Protein AF-A0A7S4JMX5-F1 (afdb_monomer_lite)

Foldseek 3Di:
DDDFWWWFFDPPPDDPDDDDDDDPPPPPVVVVVPPDDPDDDPPDPPPPPPPPPDPPRPIDTDDVPDCDVVTHTHGDDPVPDDLVNLCVVPPVSSLVVVLVVLVVVLVVVLVVLCPVQLVVQLVQDDDDDDDPVCRSPVDHPAKDWDQAPPCPDPVCVVVDDPVQDDPRTGIDGPPDCVVVVVNVVSVVVSVVSVVVSVVVSVVVSVVSVVVSVVVDDDVVVVDDDDDDDDPPPPDVVVVVVVVVVVDPDPPPPPD

pLDDT: mean 78.29, std 18.93, range [31.0, 98.0]

Secondary structure (DSSP, 8-state):
------EE----------PPPPSSSSSHHHHGGGS---S--------------S-----EEPPTT---TTS--BPPPTTT--TTGGGGG-HHHHHHHHHHHHHHHHHHHHHHHHHHHHHHHHTTS-TTT--TTSTTSS----EEEEE-TTSSSTTTGGGS-GGGEETTEEEEE---GGGTHHHHHHHHHHHHHHHHHHHHHHHHHHHHHHHHHHH---GGGG-----S--TTTT-HHHHHHHHTTTS--------

Radius of gyration: 34.67 Å; chains: 1; bounding box: 76×54×96 Å

Sequence (255 aa):
EHYTLARYYTNNDDDDDRRPMGKEEEEEEEDERRRGRSSWSAKRPKKRAATHRGTTSMMIRAKRGENEPDRPTSLYPVWSTPIRELADFGVSVRMYFTTLLALSSFLFAAGILHLPLANYFRSYGTKDDIDNRIMGSAICDDTEWVKCENCNDDARADMYPAYRLDGRNARRNVCNFDDWLIPGLWGYASAILLLLSYVIFCLWQRRAEIEFDEDVQTSSDYSVKVTNPPRDATDPEEWRRFMHRFVPQAKGGQG

Organism: NCBI:txid265563

Structure (mmCIF, N/CA/C/O backbone):
data_AF-A0A7S4JMX5-F1
#
_entry.id   AF-A0A7S4JMX5-F1
#
loop_
_atom_site.group_PDB
_atom_site.id
_atom_site.type_symbol
_atom_site.label_atom_id
_atom_site.label_alt_id
_atom_site.label_comp_id
_atom_site.label_asym_id
_atom_site.label_entity_id
_atom_site.label_seq_id
_atom_site.pdbx_PDB_ins_code
_atom_site.Cartn_x
_atom_site.Cartn_y
_atom_site.Cartn_z
_atom_site.occupancy
_atom_site.B_iso_or_equiv
_atom_site.auth_seq_id
_atom_site.auth_comp_id
_atom_site.auth_asym_id
_atom_site.auth_atom_id
_atom_site.pdbx_PDB_model_num
ATOM 1 N N . GLU A 1 1 ? -16.434 -23.340 12.147 1.00 35.78 1 GLU A N 1
ATOM 2 C CA . GLU A 1 1 ? -17.571 -22.634 12.770 1.00 35.78 1 GLU A CA 1
ATOM 3 C C . GLU A 1 1 ? -17.954 -21.465 11.872 1.00 35.78 1 GLU A C 1
ATOM 5 O O . GLU A 1 1 ? -17.116 -20.609 11.622 1.00 35.78 1 GLU A O 1
ATOM 10 N N . HIS A 1 2 ? -19.157 -21.473 11.294 1.00 32.03 2 HIS A N 1
ATOM 11 C CA . HIS A 1 2 ? -19.654 -20.340 10.511 1.00 32.03 2 HIS A CA 1
ATOM 12 C C . HIS A 1 2 ? -20.298 -19.343 11.476 1.00 32.03 2 HIS A C 1
ATOM 14 O O . HIS A 1 2 ? -21.348 -19.626 12.047 1.00 32.03 2 HIS A O 1
ATOM 20 N N . TYR A 1 3 ? -19.653 -18.198 11.693 1.00 36.28 3 TYR A N 1
ATOM 21 C CA . TYR A 1 3 ? -20.245 -17.100 12.450 1.00 36.28 3 TYR A CA 1
ATOM 22 C C . TYR A 1 3 ? -21.224 -16.343 11.546 1.00 36.28 3 TYR A C 1
ATOM 24 O O . TYR A 1 3 ? -20.820 -15.549 10.701 1.00 36.28 3 TYR A O 1
ATOM 32 N N . THR A 1 4 ? -22.518 -16.604 11.709 1.00 38.94 4 THR A N 1
ATOM 33 C CA . THR A 1 4 ? -23.609 -15.798 11.150 1.00 38.94 4 THR A CA 1
ATOM 34 C C . THR A 1 4 ? -23.887 -14.636 12.106 1.00 38.94 4 THR A C 1
ATOM 36 O O . THR A 1 4 ? -24.504 -14.811 13.154 1.00 38.94 4 THR A O 1
ATOM 39 N N . LEU A 1 5 ? -23.373 -13.449 11.774 1.00 45.31 5 LEU A N 1
ATOM 40 C CA . LEU A 1 5 ? -23.699 -12.190 12.451 1.00 45.31 5 LEU A CA 1
ATOM 41 C C . LEU A 1 5 ? -24.832 -11.518 11.689 1.00 45.31 5 LEU A C 1
ATOM 43 O O . LEU A 1 5 ? -24.696 -11.245 10.500 1.00 45.31 5 LEU A O 1
ATOM 47 N N . ALA A 1 6 ? -25.943 -11.286 12.369 1.00 46.78 6 ALA A N 1
ATOM 48 C CA . ALA A 1 6 ? -27.168 -10.839 11.742 1.00 46.78 6 ALA A CA 1
ATOM 49 C C . ALA A 1 6 ? -27.718 -9.610 12.509 1.00 46.78 6 ALA A C 1
ATOM 51 O O . ALA A 1 6 ? -27.444 -9.460 13.701 1.00 46.78 6 ALA A O 1
ATOM 52 N N . ARG A 1 7 ? -28.371 -8.662 11.817 1.00 57.44 7 ARG A N 1
ATOM 53 C CA . ARG A 1 7 ? -28.608 -7.290 12.322 1.00 57.44 7 ARG A CA 1
ATOM 54 C C . ARG A 1 7 ? -29.976 -6.715 11.939 1.00 57.44 7 ARG A C 1
ATOM 56 O O . ARG A 1 7 ? -30.480 -7.051 10.874 1.00 57.44 7 ARG A O 1
ATOM 63 N N . TYR A 1 8 ? -30.535 -5.832 12.766 1.00 48.16 8 TYR A N 1
ATOM 64 C CA . TYR A 1 8 ? -31.860 -5.225 12.567 1.00 48.16 8 TYR A CA 1
ATOM 65 C C . TYR A 1 8 ? -31.803 -3.844 11.888 1.00 48.16 8 TYR A C 1
ATOM 67 O O . TYR A 1 8 ? -30.839 -3.099 12.077 1.00 48.16 8 TYR A O 1
ATOM 75 N N . TYR A 1 9 ? -32.868 -3.480 11.165 1.00 44.88 9 TYR A N 1
ATOM 76 C CA . TYR A 1 9 ? -33.140 -2.110 10.710 1.00 44.88 9 TYR A CA 1
ATOM 77 C C . TYR A 1 9 ? -34.092 -1.426 11.698 1.00 44.88 9 TYR A C 1
ATOM 79 O O . TYR A 1 9 ? -35.158 -1.965 11.985 1.00 44.88 9 TYR A O 1
ATOM 87 N N . THR A 1 10 ? -33.737 -0.245 12.205 1.00 47.75 10 THR A N 1
ATOM 88 C CA . THR A 1 10 ? -34.669 0.605 12.959 1.00 47.75 10 THR A CA 1
ATOM 89 C C . THR A 1 10 ? -35.102 1.759 12.060 1.00 47.75 10 THR A C 1
ATOM 91 O O . THR A 1 10 ? -34.293 2.621 11.714 1.00 47.75 10 THR A O 1
ATOM 94 N N . ASN A 1 11 ? -36.372 1.771 11.654 1.00 44.53 11 ASN A N 1
ATOM 95 C CA . ASN A 1 11 ? -36.977 2.957 11.052 1.00 44.53 11 ASN A CA 1
ATOM 96 C C . ASN A 1 11 ? -37.234 3.958 12.187 1.00 44.53 11 ASN A C 1
ATOM 98 O O . ASN A 1 11 ? -38.061 3.704 13.056 1.00 44.53 11 ASN A O 1
ATOM 102 N N . ASN A 1 12 ? -36.474 5.052 12.218 1.00 46.75 12 ASN A N 1
ATOM 103 C CA . ASN A 1 12 ? -36.532 6.083 13.263 1.00 46.75 12 ASN A CA 1
ATOM 104 C C . ASN A 1 12 ? -37.707 7.064 13.068 1.00 46.75 12 ASN A C 1
ATOM 106 O O . ASN A 1 12 ? -37.491 8.275 13.098 1.00 46.75 12 ASN A O 1
ATOM 110 N N . ASP A 1 13 ? -38.926 6.572 12.848 1.00 51.56 13 ASP A N 1
ATOM 111 C CA . ASP A 1 13 ? -40.084 7.454 12.625 1.00 51.56 13 ASP A CA 1
ATOM 112 C C . ASP A 1 13 ? -40.902 7.769 13.901 1.00 51.56 13 ASP A C 1
ATOM 114 O O . ASP A 1 13 ? -41.761 8.642 13.839 1.00 51.56 13 ASP A O 1
ATOM 118 N N . ASP A 1 14 ? -40.594 7.184 15.071 1.00 53.88 14 ASP A N 1
ATOM 119 C CA . ASP A 1 14 ? -41.452 7.285 16.274 1.00 53.88 14 ASP A CA 1
ATOM 120 C C . ASP A 1 14 ? -40.720 7.685 17.583 1.00 53.88 14 ASP A C 1
ATOM 122 O O . ASP A 1 14 ? -40.752 6.941 18.557 1.00 53.88 14 ASP A O 1
ATOM 126 N N . ASP A 1 15 ? -40.083 8.861 17.665 1.00 47.50 15 ASP A N 1
ATOM 127 C CA . ASP A 1 15 ? -39.569 9.387 18.952 1.00 47.50 15 ASP A CA 1
ATOM 128 C C . ASP A 1 15 ? -39.803 10.909 19.098 1.00 47.50 15 ASP A C 1
ATOM 130 O O . ASP A 1 15 ? -38.906 11.724 18.861 1.00 47.50 15 ASP A O 1
ATOM 134 N N . ASP A 1 16 ? -41.013 11.295 19.524 1.00 49.53 16 ASP A N 1
ATOM 135 C CA . ASP A 1 16 ? -41.393 12.673 19.903 1.00 49.53 16 ASP A CA 1
ATOM 136 C C . ASP A 1 16 ? -41.869 12.767 21.370 1.00 49.53 16 ASP A C 1
ATOM 138 O O . ASP A 1 16 ? -42.836 13.452 21.687 1.00 49.53 16 ASP A O 1
ATOM 142 N N . ASP A 1 17 ? -41.192 12.070 22.293 1.00 50.75 17 ASP A N 1
ATOM 143 C CA . ASP A 1 17 ? -41.515 12.107 23.731 1.00 50.75 17 ASP A CA 1
ATOM 144 C C . ASP A 1 17 ? -40.267 12.367 24.604 1.00 50.75 17 ASP A C 1
ATOM 146 O O . ASP A 1 17 ? -39.783 11.531 25.370 1.00 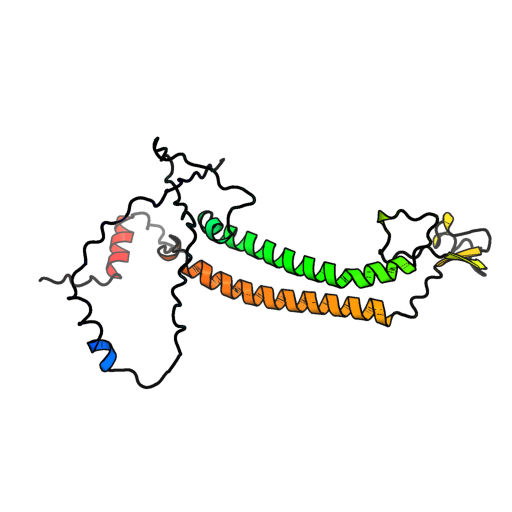50.75 17 ASP A O 1
ATOM 150 N N . ARG A 1 18 ? -39.707 13.583 24.512 1.00 51.28 18 ARG A N 1
ATOM 151 C CA . ARG A 1 18 ? -38.695 14.074 25.470 1.00 51.28 18 ARG A CA 1
ATOM 152 C C . ARG A 1 18 ? -39.355 14.788 26.649 1.00 51.28 18 ARG A C 1
ATOM 154 O O . ARG A 1 18 ? -39.726 15.955 26.547 1.00 51.28 18 ARG A O 1
ATOM 161 N N . ARG A 1 19 ? -39.386 14.133 27.816 1.00 47.16 19 ARG A N 1
ATOM 162 C CA . ARG A 1 19 ? -39.544 14.823 29.110 1.00 47.16 19 ARG A CA 1
ATOM 163 C C . ARG A 1 19 ? -38.257 15.581 29.475 1.00 47.16 19 ARG A C 1
ATOM 165 O O . ARG A 1 19 ? -37.172 15.016 29.330 1.00 47.16 19 ARG A O 1
ATOM 172 N N . PRO A 1 20 ? -38.344 16.822 29.983 1.00 50.69 20 PRO A N 1
ATOM 173 C CA . PRO A 1 20 ? -37.182 17.564 30.460 1.00 50.69 20 PRO A CA 1
ATOM 174 C C . PRO A 1 20 ? -36.683 16.994 31.798 1.00 50.69 20 PRO A C 1
ATOM 176 O O . PRO A 1 20 ? -37.446 16.894 32.758 1.00 50.69 20 PRO A O 1
ATOM 179 N N . MET A 1 21 ? -35.399 16.632 31.858 1.00 43.84 21 MET A N 1
ATOM 180 C CA . MET A 1 21 ? -34.687 16.349 33.109 1.00 43.84 21 MET A CA 1
ATOM 181 C C . MET A 1 21 ? -34.360 17.664 33.832 1.00 43.84 21 MET A C 1
ATOM 183 O O . MET A 1 21 ? -34.059 18.674 33.194 1.00 43.84 21 MET A O 1
ATOM 187 N N . GLY A 1 22 ? -34.494 17.641 35.160 1.00 44.50 22 GLY A N 1
ATOM 188 C CA . GLY A 1 22 ? -34.350 18.782 36.065 1.00 44.50 22 GLY A CA 1
ATOM 189 C C . GLY A 1 22 ? -32.946 19.396 36.088 1.00 44.50 22 GLY A C 1
ATOM 190 O O . GLY A 1 22 ? -31.954 18.739 35.799 1.00 44.50 22 GLY A O 1
ATOM 191 N N . LYS A 1 23 ? -32.905 20.687 36.429 1.00 49.88 23 LYS A N 1
ATOM 192 C CA . LYS A 1 23 ? -31.776 21.625 36.314 1.00 49.88 23 LYS A CA 1
ATOM 193 C C . LYS A 1 23 ? -30.819 21.677 37.521 1.00 49.88 23 LYS A C 1
ATOM 195 O O . LYS A 1 23 ? -30.043 22.617 37.612 1.00 49.88 23 LYS A O 1
ATOM 200 N N . GLU A 1 24 ? -30.871 20.739 38.461 1.00 53.53 24 GLU A N 1
ATOM 201 C CA . GLU A 1 24 ? -30.209 20.938 39.766 1.00 53.53 24 GLU A CA 1
ATOM 202 C C . GLU A 1 24 ? -28.776 20.386 39.879 1.00 53.53 24 GLU A C 1
ATOM 204 O O . GLU A 1 24 ? -28.071 20.766 40.804 1.00 53.53 24 GLU A O 1
ATOM 209 N N . GLU A 1 25 ? -28.281 19.587 38.928 1.00 52.47 25 GLU A N 1
ATOM 210 C CA . GLU A 1 25 ? -26.907 19.040 38.994 1.00 52.47 25 GLU A CA 1
ATOM 211 C C . GLU A 1 25 ? -25.855 19.859 38.211 1.00 52.47 25 GLU A C 1
ATOM 213 O O . GLU A 1 25 ? -24.667 19.548 38.262 1.00 52.47 25 GLU A O 1
ATOM 218 N N . GLU A 1 26 ? -26.245 20.932 37.510 1.00 52.00 26 GLU A N 1
ATOM 219 C CA . GLU A 1 26 ? -25.314 21.744 36.699 1.00 52.00 26 GLU A CA 1
ATOM 220 C C . GLU A 1 26 ? -24.572 22.842 37.494 1.00 52.00 26 GLU A C 1
ATOM 222 O O . GLU A 1 26 ? -23.571 23.365 37.005 1.00 52.00 26 GLU A O 1
ATOM 227 N N . GLU A 1 27 ? -24.999 23.182 38.718 1.00 53.09 27 GLU A N 1
ATOM 228 C CA . GLU A 1 27 ? -24.371 24.263 39.506 1.00 53.09 27 GLU A CA 1
ATOM 229 C C . GLU A 1 27 ? -23.204 23.806 40.403 1.00 53.09 27 GLU A C 1
ATOM 231 O O . GLU A 1 27 ? -22.365 24.632 40.767 1.00 53.09 27 GLU A O 1
ATOM 236 N N . GLU A 1 28 ? -23.063 22.512 40.710 1.00 51.66 28 GLU A N 1
ATOM 237 C CA . GLU A 1 28 ? -21.991 22.038 41.607 1.00 51.66 28 GLU A CA 1
ATOM 238 C C . GLU A 1 28 ? -20.660 21.761 40.873 1.00 51.66 28 GLU A C 1
ATOM 240 O O . GLU A 1 28 ? -19.584 21.875 41.461 1.00 51.66 28 GLU A O 1
ATOM 245 N N . GLU A 1 29 ? -20.684 21.512 39.556 1.00 51.50 29 GLU A N 1
ATOM 246 C CA . GLU A 1 29 ? -19.462 21.271 38.764 1.00 51.50 29 GLU A CA 1
ATOM 247 C C . GLU A 1 29 ? -18.757 22.573 38.305 1.00 51.50 29 GLU A C 1
ATOM 249 O O . GLU A 1 29 ? -17.610 22.548 37.838 1.00 51.50 29 GLU A O 1
ATOM 254 N N . GLU A 1 30 ? -19.409 23.738 38.430 1.00 54.47 30 GLU A N 1
ATOM 255 C CA . GLU A 1 30 ? -18.839 25.018 37.986 1.00 54.47 30 GLU A CA 1
ATOM 256 C C . GLU A 1 30 ? -17.977 25.711 39.064 1.00 54.47 30 GLU A C 1
ATOM 258 O O . GLU A 1 30 ? -17.038 26.442 38.720 1.00 54.47 30 GLU A O 1
ATOM 263 N N . ASP A 1 31 ? -18.195 25.426 40.355 1.00 50.50 31 ASP A N 1
ATOM 264 C CA . ASP A 1 31 ? -17.460 26.090 41.446 1.00 50.50 31 ASP A CA 1
ATOM 265 C C . ASP A 1 31 ? -16.082 25.449 41.737 1.00 50.50 31 ASP A C 1
ATOM 267 O O . ASP A 1 31 ? -15.128 26.147 42.102 1.00 50.50 31 ASP A O 1
ATOM 271 N N . GLU A 1 32 ? -15.883 24.159 41.427 1.00 55.25 32 GLU A N 1
ATOM 272 C CA . GLU A 1 32 ? -14.550 23.528 41.500 1.00 55.25 32 GLU A CA 1
ATOM 273 C C . GLU A 1 32 ? -13.588 24.012 40.398 1.00 55.25 32 GLU A C 1
ATOM 275 O O . GLU A 1 32 ? -12.367 24.041 40.594 1.00 55.25 32 GLU A O 1
ATOM 280 N N . ARG A 1 33 ? -14.094 24.497 39.252 1.00 53.72 33 ARG A N 1
ATOM 281 C CA . ARG A 1 33 ? -13.237 25.050 38.181 1.00 53.72 33 ARG A CA 1
ATOM 282 C C . ARG A 1 33 ? -12.613 26.400 38.526 1.00 53.72 33 ARG A C 1
ATOM 284 O O . ARG A 1 33 ? -11.631 26.782 37.885 1.00 53.72 33 ARG A O 1
ATOM 291 N N . ARG A 1 34 ? -13.129 27.128 39.521 1.00 54.41 34 ARG A N 1
ATOM 292 C CA . ARG A 1 34 ? -12.648 28.482 39.846 1.00 54.41 34 ARG A CA 1
ATOM 293 C C . ARG A 1 34 ? -11.429 28.524 40.766 1.00 54.41 34 ARG A C 1
ATOM 295 O O . ARG A 1 34 ? -10.756 29.553 40.796 1.00 54.41 34 ARG A O 1
ATOM 302 N N . ARG A 1 35 ? -11.093 27.448 41.489 1.00 51.47 35 ARG A N 1
ATOM 303 C CA . ARG A 1 35 ? -10.095 27.526 42.580 1.00 51.47 35 ARG A CA 1
ATOM 304 C C . ARG A 1 35 ? -8.687 27.014 42.286 1.00 51.47 35 ARG A C 1
ATOM 306 O O . ARG A 1 35 ? -7.826 27.136 43.151 1.00 51.47 35 ARG A O 1
ATOM 313 N N . GLY A 1 36 ? -8.370 26.549 41.079 1.00 53.22 36 GLY A N 1
ATOM 314 C CA . GLY A 1 36 ? -6.969 26.232 40.801 1.00 53.22 36 GLY A CA 1
ATOM 315 C C . GLY A 1 36 ? -6.668 25.752 39.397 1.00 53.22 36 GLY A C 1
ATOM 316 O O . GLY A 1 36 ? -6.747 24.559 39.127 1.00 53.22 36 GLY A O 1
ATOM 317 N N . ARG A 1 37 ? -6.221 26.663 38.525 1.00 44.88 37 ARG A N 1
ATOM 318 C CA . ARG A 1 37 ? -5.263 26.338 37.454 1.00 44.88 37 ARG A CA 1
ATOM 319 C C . ARG A 1 37 ? -4.686 27.603 36.835 1.00 44.88 37 ARG A C 1
ATOM 321 O O . ARG A 1 37 ? -5.270 28.227 35.952 1.00 44.88 37 ARG A O 1
ATOM 328 N N . SER A 1 38 ? -3.487 27.946 37.286 1.00 49.81 38 SER A N 1
ATOM 329 C CA . SER A 1 38 ? -2.575 28.79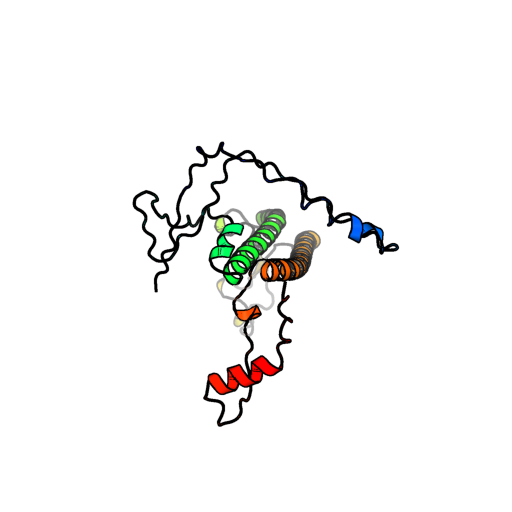5 36.540 1.00 49.81 38 SER A CA 1
ATOM 330 C C . SER A 1 38 ? -2.134 28.073 35.258 1.00 49.81 38 SER A C 1
ATOM 332 O O . SER A 1 38 ? -1.524 27.009 35.275 1.00 49.81 38 SER A O 1
ATOM 334 N N . SER A 1 39 ? -2.479 28.692 34.130 1.00 53.69 39 SER A N 1
ATOM 335 C CA . SER A 1 39 ? -1.644 28.824 32.932 1.00 53.69 39 SER A CA 1
ATOM 336 C C . SER A 1 39 ? -0.978 27.564 32.355 1.00 53.69 39 SER A C 1
ATOM 338 O O . SER A 1 39 ? 0.243 27.501 32.310 1.00 53.69 39 SER A O 1
ATOM 340 N N . TRP A 1 40 ? -1.752 26.653 31.757 1.00 42.00 40 TRP A N 1
ATOM 341 C CA . TRP A 1 40 ? -1.335 25.932 30.538 1.00 42.00 40 TRP A CA 1
ATOM 342 C C . TRP A 1 40 ? -2.534 25.873 29.581 1.00 42.00 40 TRP A C 1
ATOM 344 O O . TRP A 1 40 ? -3.423 25.032 29.698 1.00 42.00 40 TRP A O 1
ATOM 354 N N . SER A 1 41 ? -2.590 26.839 28.660 1.00 48.72 41 SER A N 1
ATOM 355 C CA . SER A 1 41 ? -3.650 26.979 27.657 1.00 48.72 41 SER A CA 1
ATOM 356 C C . SER A 1 41 ? -3.397 26.028 26.484 1.00 48.72 41 SER A C 1
ATOM 358 O O . SER A 1 41 ? -2.916 26.422 25.423 1.00 48.72 41 SER A O 1
ATOM 360 N N . ALA A 1 42 ? -3.709 24.746 26.679 1.00 47.00 42 ALA A N 1
ATOM 361 C CA . ALA A 1 42 ? -3.908 23.816 25.576 1.00 47.00 42 ALA A CA 1
ATOM 362 C C . ALA A 1 42 ? -5.343 24.002 25.062 1.00 47.00 42 ALA A C 1
ATOM 364 O O . ALA A 1 42 ? -6.310 23.586 25.704 1.00 47.00 42 ALA A O 1
ATOM 365 N N . LYS A 1 43 ? -5.489 24.677 23.915 1.00 48.56 43 LYS A N 1
ATOM 366 C CA . LYS A 1 43 ? -6.768 24.829 23.208 1.00 48.56 43 LYS A CA 1
ATOM 367 C C . LYS A 1 43 ? -7.352 23.442 22.921 1.00 48.56 43 LYS A C 1
ATOM 369 O O . LYS A 1 43 ? -6.930 22.777 21.979 1.00 48.56 43 LYS A O 1
ATOM 374 N N . ARG A 1 44 ? -8.338 23.014 23.715 1.00 44.78 44 ARG A N 1
ATOM 375 C CA . ARG A 1 44 ? -9.160 21.842 23.391 1.00 44.78 44 ARG A CA 1
ATOM 376 C C . ARG A 1 44 ? -9.886 22.114 22.065 1.00 44.78 44 ARG A C 1
ATOM 378 O O . ARG A 1 44 ? -10.485 23.186 21.927 1.00 44.78 44 ARG A O 1
ATOM 385 N N . PRO A 1 45 ? -9.852 21.197 21.085 1.00 42.09 45 PRO A N 1
ATOM 386 C CA . PRO A 1 45 ? -10.640 21.354 19.874 1.00 42.09 45 PRO A CA 1
ATOM 387 C C . PRO A 1 45 ? -12.125 21.373 20.252 1.00 42.09 45 PRO A C 1
ATOM 389 O O . PRO A 1 45 ? -12.635 20.454 20.893 1.00 42.09 45 PRO A O 1
ATOM 392 N N . LYS A 1 46 ? -12.819 22.454 19.876 1.00 42.06 46 LYS A N 1
ATOM 393 C CA . LYS A 1 46 ? -14.280 22.555 19.964 1.00 42.06 46 LYS A CA 1
ATOM 394 C C . LYS A 1 46 ? -14.876 21.366 19.212 1.00 42.06 46 LYS A C 1
ATOM 396 O O . LYS A 1 46 ? -14.734 21.296 17.990 1.00 42.06 46 LYS A O 1
ATOM 401 N N . LYS A 1 47 ? -15.544 20.459 19.932 1.00 36.25 47 LYS A N 1
ATOM 402 C CA . LYS A 1 47 ? -16.395 19.420 19.344 1.00 36.25 47 LYS A CA 1
ATOM 403 C C . LYS A 1 47 ? -17.464 20.132 18.513 1.00 36.25 47 LYS A C 1
ATOM 405 O O . LYS A 1 47 ? -18.404 20.708 19.051 1.00 36.25 47 LYS A O 1
ATOM 410 N N . ARG A 1 48 ? -17.267 20.179 17.195 1.00 31.91 48 ARG A N 1
ATOM 411 C CA . ARG A 1 48 ? -18.303 20.599 16.254 1.00 31.91 48 ARG A CA 1
ATOM 412 C C . ARG A 1 48 ? -19.324 19.470 16.222 1.00 31.91 48 ARG A C 1
ATOM 414 O O . ARG A 1 48 ? -19.011 18.384 15.745 1.00 31.91 48 ARG A O 1
ATOM 421 N N . ALA A 1 49 ? -20.509 19.730 16.763 1.00 33.19 49 ALA A N 1
ATOM 422 C CA . ALA A 1 49 ? -21.680 18.907 16.519 1.00 33.19 49 ALA A CA 1
ATOM 423 C C . ALA A 1 49 ? -21.925 18.885 15.003 1.00 33.19 49 ALA A C 1
ATOM 425 O O . ALA A 1 49 ? -22.292 19.898 14.408 1.00 33.19 49 ALA A O 1
ATOM 426 N N . ALA A 1 50 ? -21.622 17.755 14.370 1.00 31.62 50 ALA A N 1
ATOM 427 C CA . ALA A 1 50 ? -21.967 17.505 12.985 1.00 31.62 50 ALA A CA 1
ATOM 428 C C . ALA A 1 50 ? -23.421 17.026 12.954 1.00 31.62 50 ALA A C 1
ATOM 430 O O . ALA A 1 50 ? -23.719 15.882 13.283 1.00 31.62 50 ALA A O 1
ATOM 431 N N . THR A 1 51 ? -24.331 17.920 12.582 1.00 31.00 51 THR A N 1
ATOM 432 C CA . THR A 1 51 ? -25.714 17.595 12.228 1.00 31.00 51 THR A CA 1
ATOM 433 C C . THR A 1 51 ? -25.702 16.870 10.882 1.00 31.00 51 THR A C 1
ATOM 435 O O . THR A 1 51 ? -25.780 17.486 9.822 1.00 31.00 51 THR A O 1
ATOM 438 N N . HIS A 1 52 ? -25.551 15.546 10.912 1.00 35.16 52 HIS A N 1
ATOM 439 C CA . HIS A 1 52 ? -25.698 14.704 9.727 1.00 35.16 52 HIS A CA 1
ATOM 440 C C . HIS A 1 52 ? -27.196 14.450 9.502 1.00 35.16 52 HIS A C 1
ATOM 442 O O . HIS A 1 52 ? -27.799 13.576 10.118 1.00 35.16 52 HIS A O 1
ATOM 448 N N . ARG A 1 53 ? -27.825 15.276 8.659 1.00 38.34 53 ARG A N 1
ATOM 449 C CA . ARG A 1 53 ? -29.224 15.117 8.240 1.00 38.34 53 ARG A CA 1
ATOM 450 C C . ARG A 1 53 ? -29.268 14.202 7.018 1.00 38.34 53 ARG A C 1
ATOM 452 O O . ARG A 1 53 ? -29.261 14.641 5.876 1.00 38.34 53 ARG A O 1
ATOM 459 N N . GLY A 1 54 ? -29.238 12.916 7.311 1.00 44.72 54 GLY A N 1
ATOM 460 C CA . GLY A 1 54 ? -29.465 11.798 6.412 1.00 44.72 54 GLY A CA 1
ATOM 461 C C . GLY A 1 54 ? -29.455 10.588 7.323 1.00 44.72 54 GLY A C 1
ATOM 462 O O . GLY A 1 54 ? -28.460 10.388 8.012 1.00 44.72 54 GLY A O 1
ATOM 463 N N . THR A 1 55 ? -30.579 9.889 7.427 1.00 50.62 55 THR A N 1
ATOM 464 C CA . THR A 1 55 ? -30.824 8.746 8.312 1.00 50.62 55 THR A CA 1
ATOM 465 C C . THR A 1 55 ? -29.822 7.626 8.021 1.00 50.62 55 THR A C 1
ATOM 467 O O . THR A 1 55 ? -30.116 6.647 7.344 1.00 50.62 55 THR A O 1
ATOM 470 N N . THR A 1 56 ? -28.593 7.758 8.520 1.00 56.12 56 THR A N 1
ATOM 471 C CA . THR A 1 56 ? -27.685 6.632 8.694 1.00 56.12 56 THR A CA 1
ATOM 472 C C . THR A 1 56 ? -28.321 5.780 9.773 1.00 56.12 56 THR A C 1
ATOM 474 O O . THR A 1 56 ? -28.143 6.056 10.957 1.00 56.12 56 THR A O 1
ATOM 477 N N . SER A 1 57 ? -29.142 4.820 9.343 1.00 62.34 57 SER A N 1
ATOM 478 C CA . SER A 1 57 ? -29.677 3.752 10.179 1.00 62.34 57 SER A CA 1
ATOM 479 C C . SER A 1 57 ? -28.503 3.157 10.948 1.00 62.34 57 SER A C 1
ATOM 481 O O . SER A 1 57 ? -27.681 2.438 10.378 1.00 62.34 57 SER A O 1
ATOM 483 N N . MET A 1 58 ? -28.374 3.539 12.217 1.00 61.66 58 MET A N 1
ATOM 484 C CA . MET A 1 58 ? -27.314 3.068 13.093 1.00 61.66 58 MET A CA 1
ATOM 485 C C . MET A 1 58 ? -27.635 1.612 13.382 1.00 61.66 58 MET A C 1
ATOM 487 O O . MET A 1 58 ? -28.511 1.298 14.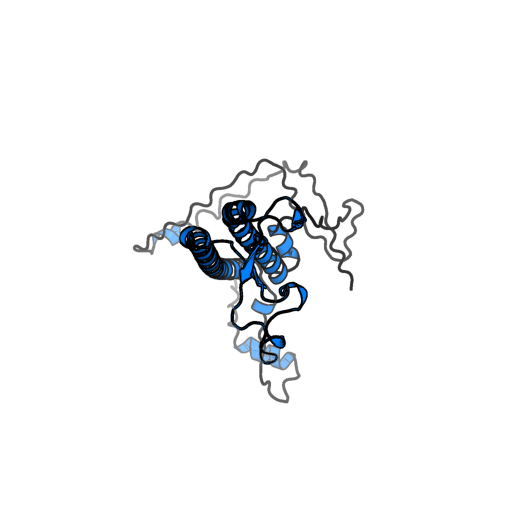180 1.00 61.66 58 MET A O 1
ATOM 491 N N . MET A 1 59 ? -27.004 0.713 12.638 1.00 63.62 59 MET A N 1
ATOM 492 C CA . MET A 1 59 ? -27.303 -0.698 12.771 1.00 63.62 59 MET A CA 1
ATOM 493 C C . MET A 1 59 ? -26.816 -1.183 14.150 1.00 63.62 59 MET A C 1
ATOM 495 O O . MET A 1 59 ? -25.687 -0.908 14.553 1.00 63.62 59 MET A O 1
ATOM 499 N N . ILE A 1 60 ? -27.651 -1.919 14.887 1.00 75.50 60 ILE A N 1
ATOM 500 C CA . ILE A 1 60 ? -27.329 -2.435 16.230 1.00 75.50 60 ILE A CA 1
ATOM 501 C C . ILE A 1 60 ? -27.060 -3.933 16.127 1.00 75.50 60 ILE A C 1
ATOM 503 O O . ILE A 1 60 ? -27.836 -4.664 15.518 1.00 75.50 60 ILE A O 1
ATOM 507 N N . ARG A 1 61 ? -25.942 -4.403 16.689 1.00 77.31 61 ARG A N 1
ATOM 508 C CA . ARG A 1 61 ? -25.576 -5.828 16.707 1.00 77.31 61 ARG A CA 1
ATOM 509 C C . ARG A 1 61 ? -26.635 -6.643 17.465 1.00 77.31 61 ARG A C 1
ATOM 511 O O . ARG A 1 61 ? -26.873 -6.363 18.636 1.00 77.31 61 ARG A O 1
ATOM 518 N N . ALA A 1 62 ? -27.211 -7.666 16.830 1.00 79.44 62 ALA A N 1
ATOM 519 C CA . ALA A 1 62 ? -28.113 -8.595 17.512 1.00 79.44 62 ALA A CA 1
ATOM 520 C C . ALA A 1 62 ? -27.330 -9.523 18.455 1.00 79.44 62 ALA A C 1
ATOM 522 O O . ALA A 1 62 ? -26.183 -9.905 18.170 1.00 79.44 62 ALA A O 1
ATOM 523 N N . LYS A 1 63 ? -27.936 -9.905 19.585 1.00 79.56 63 LYS A N 1
ATOM 524 C CA . LYS A 1 63 ? -27.353 -10.922 20.467 1.00 79.56 63 LYS A CA 1
ATOM 525 C C . LYS A 1 63 ? -27.479 -12.306 19.831 1.00 79.56 63 LYS A C 1
ATOM 527 O O . LYS A 1 63 ? -28.323 -12.575 18.980 1.00 79.56 63 LYS A O 1
ATOM 532 N N . ARG A 1 64 ? -26.611 -13.229 20.251 1.00 75.81 64 ARG A N 1
ATOM 533 C CA . ARG A 1 64 ? -26.623 -14.608 19.749 1.00 75.81 64 ARG A CA 1
ATOM 534 C C . ARG A 1 64 ? -27.953 -15.283 20.110 1.00 75.81 64 ARG A C 1
ATOM 536 O O . ARG A 1 64 ? -28.258 -15.414 21.289 1.00 75.81 64 ARG A O 1
ATOM 543 N N . GLY A 1 65 ? -28.688 -15.750 19.100 1.00 77.62 65 GLY A N 1
ATOM 544 C CA . GLY A 1 65 ? -29.982 -16.426 19.269 1.00 77.62 65 GLY A CA 1
ATOM 545 C C . GLY A 1 65 ? -31.193 -15.489 19.323 1.00 77.62 65 GLY A C 1
ATOM 546 O O . GLY A 1 65 ? -32.313 -15.966 19.475 1.00 77.62 65 GLY A O 1
ATOM 547 N N . GLU A 1 66 ? -30.981 -14.182 19.180 1.00 78.12 66 GLU A N 1
ATOM 548 C CA . GLU A 1 66 ? -32.048 -13.192 19.086 1.00 78.12 66 GLU A CA 1
ATOM 549 C C . GLU A 1 66 ? -32.579 -13.179 17.646 1.00 78.12 66 GLU A C 1
ATOM 551 O O . GLU A 1 66 ? -31.969 -12.609 16.747 1.00 78.12 66 GLU A O 1
ATOM 556 N N . ASN A 1 67 ? -33.685 -13.889 17.430 1.00 72.56 67 ASN A N 1
ATOM 557 C CA . ASN A 1 67 ? -34.453 -13.862 16.189 1.00 72.56 67 ASN A CA 1
ATOM 558 C C . ASN A 1 67 ? -35.841 -13.313 16.533 1.00 72.56 67 ASN A C 1
ATOM 560 O O . ASN A 1 67 ? -36.795 -14.081 16.668 1.00 72.56 67 ASN A O 1
ATOM 564 N N . GLU A 1 68 ? -35.947 -12.005 16.772 1.00 80.88 68 GLU A N 1
ATOM 565 C CA . GLU A 1 68 ? -37.263 -11.394 16.971 1.00 80.88 68 GLU A CA 1
ATOM 566 C C . GLU A 1 68 ? -38.041 -11.404 15.644 1.00 80.88 68 GLU A C 1
ATOM 568 O O . GLU A 1 68 ? -37.502 -10.978 14.622 1.00 80.88 68 GLU A O 1
ATOM 573 N N . PRO A 1 69 ? -39.304 -11.869 15.617 1.00 78.25 69 PRO A N 1
ATOM 574 C CA . PRO A 1 69 ? -40.099 -11.899 14.387 1.00 78.25 69 PRO A CA 1
ATOM 575 C C . PRO A 1 69 ? -40.314 -10.498 13.793 1.00 78.25 69 PRO A C 1
ATOM 577 O O . PRO A 1 69 ? -40.385 -10.359 12.574 1.00 78.25 69 PRO A O 1
ATOM 580 N N . ASP A 1 70 ? -40.337 -9.466 14.640 1.00 81.94 70 ASP A N 1
ATOM 581 C CA . ASP A 1 70 ? -40.558 -8.074 14.233 1.00 81.94 70 ASP A CA 1
ATOM 582 C C . ASP A 1 70 ? -39.289 -7.378 13.726 1.00 81.94 70 ASP A C 1
ATOM 584 O O . ASP A 1 70 ? -39.341 -6.244 13.246 1.00 81.94 70 ASP A O 1
ATOM 588 N N . ARG A 1 71 ? -38.130 -8.041 13.809 1.00 74.56 71 ARG A N 1
ATOM 589 C CA . ARG A 1 71 ? -36.869 -7.488 13.333 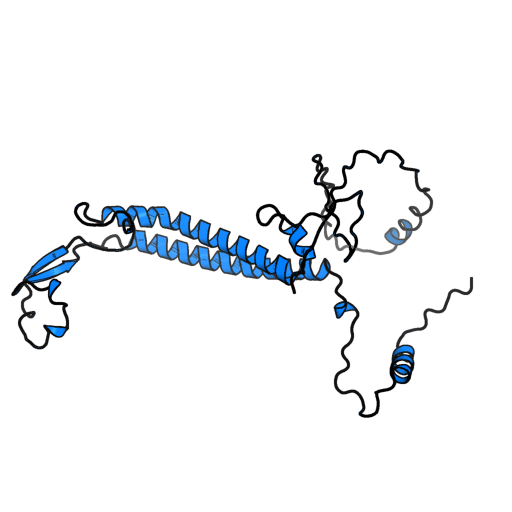1.00 74.56 71 ARG A CA 1
ATOM 590 C C . ARG A 1 71 ? -36.093 -8.581 12.592 1.00 74.56 71 ARG A C 1
ATOM 592 O O . ARG A 1 71 ? -35.484 -9.441 13.207 1.00 74.56 71 ARG A O 1
ATOM 599 N N . PRO A 1 72 ? -36.084 -8.614 11.254 1.00 77.44 72 PRO A N 1
ATOM 600 C CA . PRO A 1 72 ? -35.294 -9.601 10.534 1.00 77.44 72 PRO A CA 1
ATOM 601 C C . PRO A 1 72 ? -33.810 -9.265 10.663 1.00 77.44 72 PRO A C 1
ATOM 603 O O . PRO A 1 72 ? -33.388 -8.126 10.455 1.00 77.44 72 PRO A O 1
ATOM 606 N N . THR A 1 73 ? -33.005 -10.266 10.996 1.00 81.00 73 THR A N 1
ATOM 607 C CA . THR A 1 73 ? -31.563 -10.103 11.082 1.00 81.00 73 THR A CA 1
ATOM 608 C C . THR A 1 73 ? -30.910 -10.286 9.702 1.00 81.00 73 THR A C 1
ATOM 610 O O . THR A 1 73 ? -31.029 -11.361 9.115 1.00 81.00 73 THR A O 1
ATOM 613 N N . SER A 1 74 ? -30.185 -9.289 9.185 1.00 82.44 74 SER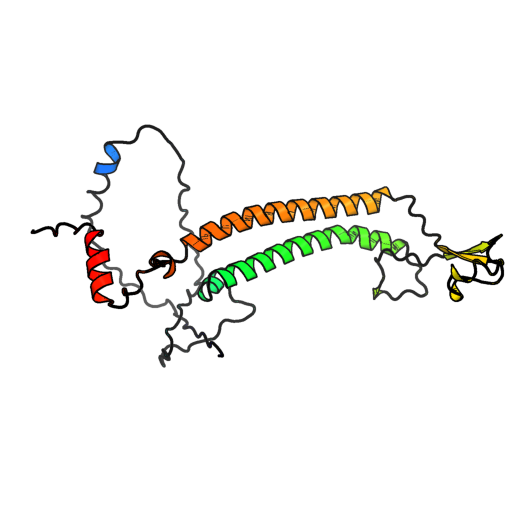 A N 1
ATOM 614 C CA . SER A 1 74 ? -29.440 -9.385 7.916 1.00 82.44 74 SER A CA 1
ATOM 615 C C . SER A 1 74 ? -27.932 -9.516 8.124 1.00 82.44 74 SER A C 1
ATOM 617 O O . SER A 1 74 ? -27.370 -8.926 9.046 1.00 82.44 74 SER A O 1
ATOM 619 N N . LEU A 1 75 ? -27.277 -10.256 7.227 1.00 85.44 75 LEU A N 1
ATOM 620 C CA . LEU A 1 75 ? -25.819 -10.301 7.102 1.00 85.44 75 LEU A CA 1
ATOM 621 C C . LEU A 1 75 ? -25.270 -8.949 6.627 1.00 85.44 75 LEU A C 1
ATOM 623 O O . LEU A 1 75 ? -25.940 -8.213 5.897 1.00 85.44 75 LEU A O 1
ATOM 627 N N . TYR A 1 76 ? -24.025 -8.658 7.002 1.00 82.69 76 TYR A N 1
ATOM 628 C CA . TYR A 1 76 ? -23.301 -7.488 6.512 1.00 82.69 76 TYR A CA 1
ATOM 629 C C . TYR A 1 76 ? -23.027 -7.609 5.001 1.00 82.69 76 TYR A C 1
ATOM 631 O O . TYR A 1 76 ? -22.496 -8.633 4.556 1.00 82.69 76 TYR A O 1
ATOM 639 N N . PRO A 1 77 ? -23.356 -6.587 4.194 1.00 89.75 77 PRO A N 1
ATOM 640 C CA . PRO A 1 77 ? -23.057 -6.596 2.768 1.00 89.75 77 PRO A CA 1
ATOM 641 C C . PRO A 1 77 ? -21.549 -6.437 2.528 1.00 89.75 77 PRO A C 1
ATOM 643 O O . PRO A 1 77 ? -20.974 -5.401 2.848 1.00 89.75 77 PRO A O 1
ATOM 646 N N . VAL A 1 78 ? -20.922 -7.425 1.879 1.00 88.00 78 VAL A N 1
ATOM 647 C CA . VAL A 1 78 ? -19.457 -7.503 1.670 1.00 88.00 78 VAL A CA 1
ATOM 648 C C . VAL A 1 78 ? -18.843 -6.213 1.106 1.00 88.00 78 VAL A C 1
ATOM 650 O O . VAL A 1 78 ? -17.751 -5.826 1.506 1.00 88.00 78 VAL A O 1
ATOM 653 N N . TRP A 1 79 ? -19.542 -5.534 0.195 1.00 89.56 79 TRP A N 1
ATOM 654 C CA . TRP A 1 79 ? -19.022 -4.361 -0.518 1.00 89.56 79 TRP A CA 1
ATOM 655 C C . TRP A 1 79 ? -19.469 -3.016 0.059 1.00 89.56 79 TRP A C 1
ATOM 657 O O . TRP A 1 79 ? -18.964 -1.978 -0.361 1.00 89.56 79 TRP A O 1
ATOM 667 N N . SER A 1 80 ? -20.432 -3.009 0.981 1.00 90.12 80 SER A N 1
ATOM 668 C CA . SER A 1 80 ? -21.091 -1.776 1.439 1.00 90.12 80 SER A CA 1
ATOM 669 C C . SER A 1 80 ? -20.961 -1.540 2.938 1.00 90.12 80 SER A C 1
ATOM 671 O O . SER A 1 80 ? -21.409 -0.506 3.425 1.00 90.12 80 SER A O 1
ATOM 673 N N . THR A 1 81 ? -20.345 -2.463 3.679 1.00 89.88 81 THR A N 1
ATOM 674 C CA . THR A 1 81 ? -20.065 -2.264 5.101 1.00 89.88 81 THR A CA 1
ATOM 675 C C . THR A 1 81 ? -18.996 -1.184 5.290 1.00 89.88 81 THR A C 1
ATOM 677 O O . THR A 1 81 ? -17.871 -1.340 4.807 1.00 89.88 81 THR A O 1
ATOM 680 N N . PRO A 1 82 ? -19.302 -0.085 5.999 1.00 91.44 82 PRO A N 1
ATOM 681 C CA . PRO A 1 82 ? -18.316 0.948 6.269 1.00 91.44 82 PRO A CA 1
ATOM 682 C C . PRO A 1 82 ? -17.251 0.438 7.248 1.00 91.44 82 PRO A C 1
ATOM 684 O O . PRO A 1 82 ? -17.531 -0.325 8.169 1.00 91.44 82 PRO A O 1
ATOM 687 N N . ILE A 1 83 ? -16.020 0.938 7.111 1.00 89.38 83 ILE A N 1
ATOM 688 C CA . ILE A 1 83 ? -14.867 0.526 7.939 1.00 89.38 83 ILE A CA 1
ATOM 689 C C . ILE A 1 83 ? -15.105 0.712 9.442 1.00 89.38 83 ILE A C 1
ATOM 691 O O . ILE A 1 83 ? -14.563 -0.028 10.257 1.00 89.38 83 ILE A O 1
ATOM 695 N N . ARG A 1 84 ? -15.949 1.673 9.827 1.00 87.00 84 ARG A N 1
ATOM 696 C CA . ARG A 1 84 ? -16.312 1.891 11.234 1.00 87.00 84 ARG A CA 1
ATOM 697 C C . ARG A 1 84 ? -17.090 0.717 11.825 1.00 87.00 84 ARG A C 1
ATOM 699 O O . ARG A 1 84 ? -16.879 0.386 12.980 1.00 87.00 84 ARG A O 1
ATOM 706 N N . GLU A 1 85 ? -17.933 0.064 11.031 1.00 89.12 85 GLU A N 1
ATOM 707 C CA . GLU A 1 85 ? -18.715 -1.095 11.473 1.00 89.12 85 GLU A CA 1
ATOM 708 C C . GLU A 1 85 ? -17.889 -2.384 11.510 1.00 89.12 85 GLU A C 1
ATOM 710 O O . GLU A 1 85 ? -18.230 -3.315 12.232 1.00 89.12 85 GLU A O 1
ATOM 715 N N . LEU A 1 86 ? -16.754 -2.431 10.804 1.00 89.62 86 LEU A N 1
ATOM 716 C CA . LEU A 1 86 ? -15.806 -3.544 10.919 1.00 89.62 86 LEU A CA 1
ATOM 717 C C . LEU A 1 86 ? -15.187 -3.650 12.326 1.00 89.62 86 LEU A C 1
ATOM 719 O O . LEU A 1 86 ? -14.671 -4.711 12.674 1.00 89.62 86 LEU A O 1
ATOM 723 N N . ALA A 1 87 ? -15.286 -2.598 13.149 1.00 86.44 87 ALA A N 1
ATOM 724 C CA . ALA A 1 87 ? -14.909 -2.634 14.562 1.00 86.44 87 ALA A CA 1
ATOM 725 C C . ALA A 1 87 ? -15.674 -3.714 15.351 1.00 86.44 87 ALA A C 1
ATOM 727 O O . ALA A 1 87 ? -15.109 -4.311 16.266 1.00 86.44 87 ALA A O 1
ATOM 728 N N . ASP A 1 88 ? -16.913 -4.033 14.953 1.00 87.12 88 ASP A N 1
ATOM 729 C CA . ASP A 1 88 ? -17.757 -5.032 15.627 1.00 87.12 88 ASP A CA 1
ATOM 730 C C . ASP A 1 88 ? -17.178 -6.458 15.555 1.00 87.12 88 ASP A C 1
ATOM 732 O O . ASP A 1 88 ? -17.501 -7.313 16.390 1.00 87.12 88 ASP A O 1
ATOM 736 N N . PHE A 1 89 ? -16.316 -6.718 14.565 1.00 88.38 89 PHE A N 1
ATOM 737 C CA . PHE A 1 89 ? -15.628 -7.995 14.355 1.00 88.38 89 PHE A CA 1
ATOM 738 C C . PHE A 1 89 ? -14.293 -8.092 15.107 1.00 88.38 89 PHE A C 1
ATOM 740 O O . PHE A 1 89 ? -13.659 -9.147 15.099 1.00 88.38 89 PHE A O 1
ATOM 747 N N . GLY A 1 90 ? -13.875 -7.013 15.770 1.00 89.00 90 GLY A N 1
ATOM 748 C CA . GLY A 1 90 ? -12.641 -6.929 16.539 1.00 89.00 90 GLY A CA 1
ATOM 749 C C . GLY A 1 90 ? -11.636 -5.936 15.958 1.00 89.00 90 GLY A C 1
ATOM 750 O O . GLY A 1 90 ? -11.598 -5.660 14.754 1.00 89.00 90 GLY A O 1
ATOM 751 N N . VAL A 1 91 ? -10.772 -5.430 16.840 1.00 88.88 91 VAL A N 1
ATOM 752 C CA . VAL A 1 91 ? -9.760 -4.407 16.527 1.00 88.88 91 VAL A CA 1
ATOM 753 C C . VAL A 1 91 ? -8.839 -4.850 15.391 1.00 88.88 91 VAL A C 1
ATOM 755 O O . VAL A 1 91 ? -8.603 -4.092 14.451 1.00 88.88 91 VAL A O 1
ATOM 758 N N . SER A 1 92 ? -8.377 -6.104 15.415 1.00 90.31 92 SER A N 1
ATOM 759 C CA . SER A 1 92 ? -7.471 -6.640 14.393 1.00 90.31 92 SER A CA 1
ATOM 760 C C . SER A 1 92 ? -8.088 -6.634 12.991 1.00 90.31 92 SER A C 1
ATOM 762 O O . SER A 1 92 ? -7.391 -6.348 12.020 1.00 90.31 92 SER A O 1
ATOM 764 N N . VAL A 1 93 ? -9.396 -6.899 12.876 1.00 92.38 93 VAL A N 1
ATOM 765 C CA . VAL A 1 93 ? -10.111 -6.906 11.589 1.00 92.38 93 VAL A CA 1
ATOM 766 C C . VAL A 1 93 ? -10.223 -5.484 11.036 1.00 92.38 93 VAL A C 1
ATOM 768 O O . VAL A 1 93 ? -9.864 -5.245 9.881 1.00 92.38 93 VAL A O 1
ATOM 771 N N . ARG A 1 94 ? -10.642 -4.518 11.868 1.00 91.44 94 ARG A N 1
ATOM 772 C CA . ARG A 1 94 ? -10.680 -3.088 11.503 1.00 91.44 94 ARG A CA 1
ATOM 773 C C . ARG A 1 94 ? -9.303 -2.605 11.047 1.00 91.44 94 ARG A C 1
ATOM 775 O O . ARG A 1 94 ? -9.187 -1.970 9.997 1.00 91.44 94 ARG A O 1
ATOM 782 N N . MET A 1 95 ? -8.260 -2.934 11.805 1.00 91.88 95 MET A N 1
ATOM 783 C CA . MET A 1 95 ? -6.891 -2.538 11.492 1.00 91.88 95 MET A CA 1
ATOM 784 C C . MET A 1 95 ? -6.431 -3.126 10.152 1.00 91.88 95 MET A C 1
ATOM 786 O O . MET A 1 95 ? -5.934 -2.380 9.313 1.00 91.88 95 MET A O 1
ATOM 790 N N . TYR A 1 96 ? -6.680 -4.416 9.908 1.00 94.31 96 TYR A N 1
ATOM 791 C CA . TYR A 1 96 ? -6.336 -5.099 8.656 1.00 94.31 96 TYR A CA 1
ATOM 792 C C . TYR A 1 96 ? -6.974 -4.456 7.416 1.00 94.31 96 TYR A C 1
ATOM 794 O O . TYR A 1 96 ? -6.288 -4.158 6.441 1.00 94.31 96 TYR A O 1
ATOM 802 N N . PHE A 1 97 ? -8.284 -4.204 7.431 1.00 94.56 97 PHE A N 1
ATOM 803 C CA . PHE A 1 97 ? -8.936 -3.601 6.264 1.00 94.56 97 PHE A CA 1
ATOM 804 C C . PHE A 1 97 ? -8.503 -2.153 6.045 1.00 94.56 97 PHE A C 1
ATOM 806 O O . PHE A 1 97 ? -8.356 -1.716 4.903 1.00 94.56 97 PHE A O 1
ATOM 813 N N . THR A 1 98 ? -8.248 -1.412 7.125 1.00 93.38 98 THR A N 1
ATOM 814 C CA . THR A 1 98 ? -7.779 -0.031 6.994 1.00 93.38 98 THR A CA 1
ATOM 815 C C . THR A 1 98 ? -6.349 0.022 6.448 1.00 93.38 98 THR A C 1
ATOM 817 O O . THR A 1 98 ? -6.051 0.871 5.606 1.00 93.38 98 THR A O 1
ATOM 820 N N . THR A 1 99 ? -5.473 -0.909 6.847 1.00 95.19 99 THR A N 1
ATOM 821 C CA . THR A 1 99 ? -4.119 -1.001 6.283 1.00 95.19 99 THR A CA 1
ATOM 822 C C . THR A 1 99 ? -4.148 -1.399 4.811 1.00 95.19 99 THR A C 1
ATOM 824 O O . THR A 1 99 ? -3.449 -0.787 4.004 1.00 95.19 99 THR A O 1
ATOM 827 N N . LEU A 1 100 ? -5.009 -2.347 4.432 1.00 95.56 100 LEU A N 1
ATOM 828 C CA . LEU A 1 100 ? -5.199 -2.756 3.041 1.00 95.56 100 LEU A CA 1
ATOM 829 C C . LEU A 1 100 ? -5.692 -1.594 2.169 1.00 95.56 100 LEU A C 1
ATOM 831 O O . LEU A 1 100 ? -5.151 -1.377 1.084 1.00 95.56 100 LEU A O 1
ATOM 835 N N . LEU A 1 101 ? -6.663 -0.809 2.646 1.00 94.56 101 LEU A N 1
ATOM 836 C CA . LEU A 1 101 ? -7.157 0.362 1.918 1.00 94.56 101 LEU A CA 1
ATOM 837 C C . LEU A 1 101 ? -6.057 1.418 1.722 1.00 94.56 101 LEU A C 1
ATOM 839 O O . LEU A 1 101 ? -5.919 1.978 0.630 1.00 94.56 101 LEU A O 1
ATOM 843 N N . ALA A 1 102 ? -5.254 1.675 2.757 1.00 94.69 102 ALA A N 1
ATOM 844 C CA . ALA A 1 102 ? -4.131 2.603 2.671 1.00 94.69 102 ALA A CA 1
ATOM 845 C C . ALA A 1 102 ? -3.081 2.120 1.654 1.00 94.69 102 ALA A C 1
ATOM 847 O O . ALA A 1 102 ? -2.711 2.871 0.753 1.00 94.69 102 ALA A O 1
ATOM 848 N N . LEU A 1 103 ? -2.670 0.848 1.731 1.00 95.00 103 LEU A N 1
ATOM 849 C CA . LEU A 1 103 ? -1.728 0.243 0.784 1.00 95.00 103 LEU A CA 1
ATOM 850 C C . LEU A 1 103 ? -2.255 0.283 -0.653 1.00 95.00 103 LEU A C 1
ATOM 852 O O . LEU A 1 103 ? -1.524 0.681 -1.558 1.00 95.00 103 LEU A O 1
ATOM 856 N N . SER A 1 104 ? -3.530 -0.054 -0.862 1.00 97.06 104 SER A N 1
ATOM 857 C CA . SER A 1 104 ? -4.173 0.042 -2.176 1.00 97.06 104 SER A CA 1
ATOM 858 C C . SER A 1 104 ? -4.130 1.471 -2.718 1.00 97.06 104 SER A C 1
ATOM 860 O O . SER A 1 104 ? -3.885 1.664 -3.905 1.00 97.06 104 SER A O 1
ATOM 862 N N . SER A 1 105 ? -4.334 2.474 -1.861 1.00 95.62 105 SER A N 1
ATOM 863 C CA . SER A 1 105 ? -4.304 3.886 -2.256 1.00 95.62 105 SER A CA 1
ATOM 864 C C . SER A 1 105 ? -2.896 4.335 -2.661 1.00 95.62 105 SER A C 1
ATOM 866 O O . SER A 1 105 ? -2.733 5.010 -3.677 1.00 95.62 105 SER A O 1
ATOM 868 N N . PHE A 1 106 ? -1.864 3.925 -1.914 1.00 95.44 106 PHE A N 1
ATOM 869 C CA . PHE A 1 106 ? -0.471 4.246 -2.242 1.00 95.44 106 PHE A CA 1
ATOM 870 C C . PHE A 1 106 ? -0.002 3.559 -3.523 1.00 95.44 106 PHE A C 1
ATOM 872 O O . PHE A 1 106 ? 0.602 4.207 -4.377 1.00 95.44 106 PHE A O 1
ATOM 879 N N . LEU A 1 107 ? -0.322 2.274 -3.690 1.00 95.81 107 LEU A N 1
ATOM 880 C CA . LEU A 1 107 ? 0.007 1.525 -4.902 1.00 95.81 107 LEU A CA 1
ATOM 881 C C . LEU A 1 107 ? -0.721 2.084 -6.124 1.00 95.81 107 LEU A C 1
ATOM 883 O O . LEU A 1 107 ? -0.129 2.185 -7.194 1.00 95.81 107 LEU A O 1
ATOM 887 N N . PHE A 1 108 ? -1.977 2.503 -5.967 1.00 96.88 108 PHE A N 1
ATOM 888 C CA . PHE A 1 108 ? -2.728 3.152 -7.036 1.00 96.88 108 PHE A CA 1
ATOM 889 C C . PHE A 1 108 ? -2.097 4.488 -7.450 1.00 96.88 108 PHE A C 1
ATOM 891 O O . PHE A 1 108 ? -1.892 4.729 -8.639 1.00 96.88 108 PHE A O 1
ATOM 898 N N . ALA A 1 109 ? -1.711 5.330 -6.485 1.00 95.38 109 ALA A N 1
ATOM 899 C CA . ALA A 1 109 ? -1.016 6.587 -6.762 1.00 95.38 109 ALA A CA 1
ATOM 900 C C . ALA A 1 109 ? 0.344 6.362 -7.449 1.00 95.38 109 ALA A C 1
ATOM 902 O O . ALA A 1 109 ? 0.665 7.052 -8.417 1.00 95.38 109 ALA A O 1
ATOM 903 N N . ALA A 1 110 ? 1.115 5.367 -6.997 1.00 95.56 110 ALA A N 1
ATOM 904 C CA . ALA A 1 110 ? 2.360 4.967 -7.648 1.00 95.56 110 ALA A CA 1
ATOM 905 C C . ALA A 1 110 ? 2.111 4.464 -9.082 1.00 95.56 110 ALA A C 1
ATOM 907 O O . ALA A 1 110 ? 2.821 4.856 -10.004 1.00 95.56 110 ALA A O 1
ATOM 908 N N . GLY A 1 111 ? 1.061 3.669 -9.299 1.00 95.25 111 GLY A N 1
ATOM 909 C CA . GLY A 1 111 ? 0.654 3.206 -10.626 1.00 95.25 111 GLY A CA 1
ATOM 910 C C . GLY A 1 111 ? 0.313 4.354 -11.580 1.00 95.25 111 GLY A C 1
ATOM 911 O O . GLY A 1 111 ? 0.783 4.361 -12.716 1.00 95.25 111 GLY A O 1
ATOM 912 N N . ILE A 1 112 ? -0.428 5.365 -11.112 1.00 96.19 112 ILE A N 1
ATOM 913 C CA . ILE A 1 112 ? -0.721 6.577 -11.898 1.00 96.19 112 ILE A CA 1
ATOM 914 C C . ILE A 1 112 ? 0.569 7.314 -12.269 1.00 96.19 112 ILE A C 1
ATOM 916 O O . ILE A 1 112 ? 0.728 7.733 -13.416 1.00 96.19 112 ILE A O 1
ATOM 920 N N . LEU A 1 113 ? 1.509 7.436 -11.326 1.00 95.94 113 LEU A N 1
ATOM 921 C CA . LEU A 1 113 ? 2.804 8.077 -11.561 1.00 95.94 113 LEU A CA 1
ATOM 922 C C . LEU A 1 113 ? 3.626 7.362 -12.649 1.00 95.94 113 LEU A C 1
ATOM 924 O O . LEU A 1 113 ? 4.421 8.002 -13.330 1.00 95.94 113 LEU A O 1
ATOM 928 N N . HIS A 1 114 ? 3.416 6.057 -12.847 1.00 95.06 114 HIS A N 1
ATOM 929 C CA . HIS A 1 114 ? 4.087 5.272 -13.885 1.00 95.06 114 HIS A CA 1
ATOM 930 C C . HIS A 1 114 ? 3.419 5.339 -15.269 1.00 95.06 114 HIS A C 1
ATOM 932 O O . HIS A 1 114 ? 4.026 4.890 -16.241 1.00 95.06 114 HIS A O 1
ATOM 938 N N . LEU A 1 115 ? 2.226 5.927 -15.418 1.00 94.88 115 LEU A N 1
ATOM 939 C CA . LEU A 1 115 ? 1.561 6.029 -16.728 1.00 94.88 115 LEU A CA 1
ATOM 940 C C . LEU A 1 115 ? 2.371 6.817 -17.779 1.00 94.88 115 LEU A C 1
ATOM 942 O O . LEU A 1 115 ? 2.459 6.342 -18.914 1.00 94.88 115 LEU A O 1
ATOM 946 N N . PRO A 1 116 ? 3.014 7.962 -17.459 1.00 93.56 116 PRO A N 1
ATOM 947 C CA . PRO A 1 116 ? 3.878 8.661 -18.412 1.00 93.56 116 PRO A CA 1
ATOM 948 C C . PRO A 1 116 ? 5.069 7.808 -18.852 1.00 93.56 116 PRO A C 1
ATOM 950 O O . PRO A 1 116 ? 5.446 7.841 -20.019 1.00 93.56 116 PRO A O 1
ATOM 953 N N . LEU A 1 117 ? 5.626 7.012 -17.935 1.00 92.94 117 LEU A N 1
ATOM 954 C CA . LEU A 1 117 ? 6.736 6.108 -18.221 1.00 92.94 117 LEU A CA 1
ATOM 955 C C . LEU A 1 117 ? 6.300 4.949 -19.127 1.00 92.94 117 LEU A C 1
ATOM 957 O O . LEU A 1 117 ? 7.000 4.617 -20.078 1.00 92.94 117 LEU A O 1
ATOM 961 N N . ALA A 1 118 ? 5.122 4.374 -18.886 1.00 92.88 118 ALA A N 1
ATOM 962 C CA . ALA A 1 118 ? 4.546 3.366 -19.772 1.00 92.88 118 ALA A CA 1
ATOM 963 C C . ALA A 1 118 ? 4.285 3.939 -21.176 1.00 92.88 118 ALA A C 1
ATOM 965 O O . ALA A 1 118 ? 4.561 3.286 -22.180 1.00 92.88 118 ALA A O 1
ATOM 966 N N . ASN A 1 119 ? 3.808 5.185 -21.264 1.00 92.06 119 ASN A N 1
ATOM 967 C CA . ASN A 1 119 ? 3.631 5.868 -22.544 1.00 92.06 119 ASN A CA 1
ATOM 968 C C . ASN A 1 119 ? 4.968 6.174 -23.240 1.00 92.06 119 ASN A C 1
ATOM 970 O O . ASN A 1 119 ? 5.058 6.052 -24.457 1.00 92.06 119 ASN A O 1
ATOM 974 N N . TYR A 1 120 ? 6.008 6.521 -22.478 1.00 90.62 120 TYR A N 1
ATOM 975 C CA . TYR A 1 120 ? 7.370 6.675 -22.987 1.00 90.62 120 TYR A CA 1
ATOM 976 C C . TYR A 1 120 ? 7.896 5.356 -23.564 1.00 90.62 120 TYR A C 1
ATOM 978 O O . TYR A 1 120 ? 8.331 5.316 -24.706 1.00 90.62 120 TYR A O 1
ATOM 986 N N . PHE A 1 121 ? 7.775 4.238 -22.845 1.00 89.94 121 PHE A N 1
ATOM 987 C CA . PHE A 1 121 ? 8.218 2.944 -23.375 1.00 89.94 121 PHE A CA 1
ATOM 988 C C . PHE A 1 121 ? 7.377 2.450 -24.552 1.00 89.94 121 PHE A C 1
ATOM 990 O O . PHE A 1 121 ? 7.875 1.718 -25.404 1.00 89.94 121 PHE A O 1
ATOM 997 N N . ARG A 1 122 ? 6.125 2.899 -24.673 1.00 89.44 122 ARG A N 1
ATOM 998 C CA . ARG A 1 122 ? 5.285 2.590 -25.832 1.00 89.44 122 ARG A CA 1
ATOM 999 C C . ARG A 1 122 ? 5.873 3.102 -27.151 1.00 89.44 122 ARG A C 1
ATOM 1001 O O . ARG A 1 122 ? 5.615 2.477 -28.173 1.00 89.44 122 ARG A O 1
ATOM 1008 N N . SER A 1 123 ? 6.647 4.193 -27.159 1.00 85.25 123 SER A N 1
ATOM 1009 C CA . SER A 1 123 ? 7.266 4.686 -28.400 1.00 85.25 123 SER A CA 1
ATOM 1010 C C . SER A 1 123 ? 8.458 3.852 -28.870 1.00 85.25 123 SER A C 1
ATOM 1012 O O . SER A 1 123 ? 8.862 4.010 -30.017 1.00 85.25 123 SER A O 1
ATOM 1014 N N . TYR A 1 124 ? 9.007 2.980 -28.017 1.00 82.56 124 TYR A N 1
ATOM 1015 C CA . TYR A 1 124 ? 10.141 2.114 -28.357 1.00 82.56 124 TYR A CA 1
ATOM 1016 C C . TYR A 1 124 ? 9.732 0.756 -28.929 1.00 82.56 124 TYR A C 1
ATOM 1018 O O . TYR A 1 124 ? 10.578 0.087 -29.507 1.00 82.56 124 TYR A O 1
ATOM 1026 N N . GLY A 1 125 ? 8.465 0.353 -28.785 1.00 80.06 125 GLY A N 1
ATOM 1027 C CA . GLY A 1 125 ? 7.959 -0.888 -29.372 1.00 80.06 125 GLY A CA 1
ATOM 1028 C C . GLY A 1 125 ? 7.662 -0.724 -30.862 1.00 80.06 125 GLY A C 1
ATOM 1029 O O . GLY A 1 125 ? 6.852 0.132 -31.239 1.00 80.06 125 GLY A O 1
ATOM 1030 N N . THR A 1 126 ? 8.271 -1.546 -31.714 1.00 72.25 126 THR A N 1
ATOM 1031 C CA . THR A 1 126 ? 7.917 -1.614 -33.138 1.00 72.25 126 THR A CA 1
ATOM 1032 C C . THR A 1 126 ? 6.527 -2.239 -33.321 1.00 72.25 126 THR A C 1
ATOM 1034 O O . THR A 1 126 ? 6.076 -3.081 -32.544 1.00 72.25 126 THR A O 1
ATOM 1037 N N . LYS A 1 127 ? 5.769 -1.759 -34.315 1.00 66.75 127 LYS A N 1
ATOM 1038 C CA . LYS A 1 127 ? 4.319 -2.020 -34.422 1.00 66.75 127 LYS A CA 1
ATOM 1039 C C . LYS A 1 127 ? 3.948 -3.398 -34.969 1.00 66.75 127 LYS A C 1
ATOM 1041 O O . LYS A 1 127 ? 2.775 -3.755 -34.885 1.00 66.75 127 LYS A O 1
ATOM 1046 N N . ASP A 1 128 ? 4.898 -4.140 -35.525 1.00 77.50 128 ASP A N 1
ATOM 1047 C CA . ASP A 1 128 ? 4.542 -5.175 -36.497 1.00 77.50 128 ASP A CA 1
ATOM 1048 C C . ASP A 1 128 ? 4.403 -6.588 -35.908 1.00 77.50 128 ASP A C 1
ATOM 1050 O O . ASP A 1 128 ? 3.795 -7.428 -36.564 1.00 77.50 128 ASP A O 1
ATOM 1054 N N . ASP A 1 129 ? 4.868 -6.859 -34.678 1.00 73.88 129 ASP A N 1
ATOM 1055 C CA . ASP A 1 129 ? 4.791 -8.226 -34.111 1.00 73.88 129 ASP A CA 1
ATOM 1056 C C . ASP A 1 129 ? 4.611 -8.304 -32.580 1.00 73.88 129 ASP A C 1
ATOM 1058 O O . ASP A 1 129 ? 4.615 -9.382 -31.982 1.00 73.88 129 ASP A O 1
ATOM 1062 N N . ILE A 1 130 ? 4.442 -7.165 -31.902 1.00 78.50 130 ILE A N 1
ATOM 1063 C CA . ILE A 1 130 ? 4.254 -7.147 -30.449 1.00 78.50 130 ILE A CA 1
ATOM 1064 C C . ILE A 1 130 ? 2.771 -7.202 -30.085 1.00 78.50 130 ILE A C 1
ATOM 1066 O O . ILE A 1 130 ? 1.982 -6.340 -30.473 1.00 78.50 130 ILE A O 1
ATOM 1070 N N . ASP A 1 131 ? 2.407 -8.172 -29.240 1.00 84.00 131 ASP A N 1
ATOM 1071 C CA . ASP A 1 131 ? 1.107 -8.192 -28.572 1.00 84.00 131 ASP A CA 1
ATOM 1072 C C . ASP A 1 131 ? 0.893 -6.865 -27.820 1.00 84.00 131 ASP A C 1
ATOM 1074 O O . ASP A 1 131 ? 1.663 -6.492 -26.930 1.00 84.00 131 ASP A O 1
ATOM 1078 N N . ASN A 1 132 ? -0.195 -6.160 -28.138 1.00 83.19 132 ASN A N 1
ATOM 1079 C CA . ASN A 1 132 ? -0.591 -4.913 -27.480 1.00 83.19 132 ASN A CA 1
ATOM 1080 C C . ASN A 1 132 ? -0.663 -5.034 -25.943 1.00 83.19 132 ASN A C 1
ATOM 1082 O O . ASN A 1 132 ? -0.649 -4.015 -25.254 1.00 83.19 132 ASN A O 1
ATOM 1086 N N . ARG A 1 133 ? -0.728 -6.255 -25.389 1.00 83.38 133 ARG A N 1
ATOM 1087 C CA . ARG A 1 133 ? -0.680 -6.524 -23.942 1.00 83.38 133 ARG A CA 1
ATOM 1088 C C . ARG A 1 133 ? 0.658 -6.204 -23.277 1.00 83.38 133 ARG A C 1
ATOM 1090 O O . ARG A 1 133 ? 0.658 -5.915 -22.085 1.00 83.38 133 ARG A O 1
ATOM 1097 N N . ILE A 1 134 ? 1.772 -6.262 -24.007 1.00 85.56 134 ILE A N 1
ATOM 1098 C CA . ILE A 1 134 ? 3.108 -5.956 -23.462 1.00 85.56 134 ILE A CA 1
ATOM 1099 C C . ILE A 1 134 ? 3.604 -4.556 -23.852 1.00 85.56 134 ILE A C 1
ATOM 1101 O O . ILE A 1 134 ? 4.693 -4.151 -23.435 1.00 85.56 134 ILE A O 1
ATOM 1105 N N . MET A 1 135 ? 2.798 -3.782 -24.591 1.00 83.88 135 MET A N 1
ATOM 1106 C CA . MET A 1 135 ? 3.100 -2.380 -24.884 1.00 83.88 135 MET A CA 1
ATOM 1107 C C . MET A 1 135 ? 3.205 -1.559 -23.592 1.00 83.88 135 MET A C 1
ATOM 1109 O O . MET A 1 135 ? 2.312 -1.582 -22.747 1.00 83.88 135 MET A O 1
ATOM 1113 N N . GLY A 1 136 ? 4.293 -0.797 -23.465 1.00 84.31 136 GLY A N 1
ATOM 1114 C CA . GLY A 1 136 ? 4.587 0.034 -22.292 1.00 84.31 136 GLY A CA 1
ATOM 1115 C C . GLY A 1 136 ? 5.460 -0.645 -21.234 1.00 84.31 136 GLY A C 1
ATOM 1116 O O . GLY A 1 136 ? 5.835 -0.007 -20.252 1.00 84.31 136 GLY A O 1
ATOM 1117 N N . SER A 1 137 ? 5.824 -1.912 -21.442 1.00 87.19 137 SER A N 1
ATOM 1118 C CA . SER A 1 137 ? 6.940 -2.530 -20.726 1.00 87.19 137 SER A CA 1
ATOM 1119 C C . SER A 1 137 ? 8.278 -2.026 -21.278 1.00 87.19 137 SER A C 1
ATOM 1121 O O . SER A 1 137 ? 8.360 -1.599 -22.427 1.00 87.19 137 SER A O 1
ATOM 1123 N N . ALA A 1 138 ? 9.342 -2.097 -20.476 1.00 85.19 138 ALA A N 1
ATOM 1124 C CA . ALA A 1 138 ? 10.700 -1.718 -20.884 1.00 85.19 138 ALA A CA 1
ATOM 1125 C C . ALA A 1 138 ? 11.362 -2.769 -21.808 1.00 85.19 138 ALA A C 1
ATOM 1127 O O . ALA A 1 138 ? 12.547 -3.076 -21.669 1.00 85.19 138 ALA A O 1
ATOM 1128 N N . ILE A 1 139 ? 10.586 -3.372 -22.713 1.00 87.06 139 ILE A N 1
ATOM 1129 C CA . ILE A 1 139 ? 11.074 -4.323 -23.710 1.00 87.06 139 ILE A CA 1
ATOM 1130 C C . ILE A 1 139 ? 11.543 -3.534 -24.930 1.00 87.06 139 ILE A C 1
ATOM 1132 O O . ILE A 1 139 ? 10.820 -2.694 -25.453 1.00 87.06 139 ILE A O 1
ATOM 1136 N N . CYS A 1 140 ? 12.758 -3.839 -25.373 1.00 85.00 140 CYS A N 1
ATOM 1137 C CA . CYS A 1 140 ? 13.298 -3.367 -26.636 1.00 85.00 140 CYS A CA 1
ATOM 1138 C C . CYS A 1 140 ? 13.219 -4.491 -27.668 1.00 85.00 140 CYS A C 1
ATOM 1140 O O . CYS A 1 140 ? 13.864 -5.530 -27.492 1.00 85.00 140 CYS A O 1
ATOM 1142 N N . ASP A 1 141 ? 12.435 -4.281 -28.717 1.00 86.12 141 ASP A N 1
ATOM 1143 C CA . ASP A 1 141 ? 12.301 -5.174 -29.869 1.00 86.12 141 ASP A CA 1
ATOM 1144 C C . ASP A 1 141 ? 13.008 -4.656 -31.120 1.00 86.12 141 ASP A C 1
ATOM 1146 O O . ASP A 1 141 ? 13.357 -5.454 -31.999 1.00 86.12 141 ASP A O 1
ATOM 1150 N N . ASP A 1 142 ? 13.292 -3.353 -31.164 1.00 86.50 142 ASP A N 1
ATOM 1151 C CA . ASP A 1 142 ? 14.135 -2.778 -32.196 1.00 86.50 142 ASP A CA 1
ATOM 1152 C C . ASP A 1 142 ? 15.538 -3.377 -32.112 1.00 86.50 142 ASP A C 1
ATOM 1154 O O . ASP A 1 142 ? 16.262 -3.288 -31.110 1.00 86.50 142 ASP A O 1
ATOM 1158 N N . THR A 1 143 ? 15.887 -4.080 -33.176 1.00 89.94 143 THR A N 1
ATOM 1159 C CA . THR A 1 143 ? 17.046 -4.948 -33.224 1.00 89.94 143 THR A CA 1
ATOM 1160 C C . THR A 1 143 ? 17.684 -4.876 -34.592 1.00 89.94 143 THR A C 1
ATOM 1162 O O . THR A 1 143 ? 17.013 -4.972 -35.616 1.00 89.94 143 THR A O 1
ATOM 1165 N N . GLU A 1 144 ? 19.008 -4.791 -34.610 1.00 93.38 144 GLU A N 1
ATOM 1166 C CA . GLU A 1 144 ? 19.780 -4.807 -35.844 1.00 93.38 144 GLU A CA 1
ATOM 1167 C C . GLU A 1 144 ? 20.817 -5.925 -35.810 1.00 93.38 144 GLU A C 1
ATOM 1169 O O . GLU A 1 144 ? 21.346 -6.309 -34.758 1.00 93.38 144 GLU A O 1
ATOM 1174 N N . TRP A 1 145 ? 21.100 -6.462 -36.990 1.00 94.38 145 TRP A N 1
ATOM 1175 C CA . TRP A 1 145 ? 22.157 -7.438 -37.180 1.00 94.38 145 TRP A CA 1
ATOM 1176 C C . TRP A 1 145 ? 23.492 -6.722 -37.292 1.00 94.38 145 TRP A C 1
ATOM 1178 O O . TRP A 1 145 ? 23.715 -5.935 -38.209 1.00 94.38 145 TRP A O 1
ATOM 1188 N N . VAL A 1 146 ? 24.398 -7.026 -36.370 1.00 94.44 146 VAL A N 1
ATOM 1189 C CA . VAL A 1 146 ? 25.744 -6.460 -36.366 1.00 94.44 146 VAL A CA 1
ATOM 1190 C C . VAL A 1 146 ? 26.745 -7.557 -36.611 1.00 94.44 146 VAL A C 1
ATOM 1192 O O . VAL A 1 146 ? 26.680 -8.628 -36.006 1.00 94.44 146 VAL A O 1
ATOM 1195 N N . LYS A 1 147 ? 27.699 -7.267 -37.492 1.00 93.50 147 LYS A N 1
ATOM 1196 C CA . LYS A 1 147 ? 28.812 -8.163 -37.757 1.00 93.50 147 LYS A CA 1
ATOM 1197 C C . LYS A 1 147 ? 29.616 -8.352 -36.476 1.00 93.50 147 LYS A C 1
ATOM 1199 O O . LYS A 1 147 ? 30.171 -7.403 -35.928 1.00 93.50 147 LYS A O 1
ATOM 1204 N N . CYS A 1 148 ? 29.675 -9.587 -36.016 1.00 88.31 148 CYS A N 1
ATOM 1205 C CA . CYS A 1 148 ? 30.420 -9.980 -34.846 1.00 88.31 148 CYS A CA 1
ATOM 1206 C C . CYS A 1 148 ? 31.741 -10.607 -35.285 1.00 88.31 148 CYS A C 1
ATOM 1208 O O . CYS A 1 148 ? 31.766 -11.648 -35.941 1.00 88.31 148 CYS A O 1
ATOM 1210 N N . GLU A 1 149 ? 32.854 -9.971 -34.928 1.00 88.06 149 GLU A N 1
ATOM 1211 C CA . GLU A 1 149 ? 34.184 -10.452 -35.321 1.00 88.06 149 GLU A CA 1
ATOM 1212 C C . GLU A 1 149 ? 34.569 -11.759 -34.609 1.00 88.06 149 GLU A C 1
ATOM 1214 O O . GLU A 1 149 ? 35.254 -12.585 -35.203 1.00 88.06 149 GLU A O 1
ATOM 1219 N N . ASN A 1 150 ? 34.046 -11.991 -33.396 1.00 82.44 150 ASN A N 1
ATOM 1220 C CA . ASN A 1 150 ? 34.442 -13.097 -32.511 1.00 82.44 150 ASN A CA 1
ATOM 1221 C C . ASN A 1 150 ? 33.288 -14.057 -32.141 1.00 82.44 150 ASN A C 1
ATOM 1223 O O . ASN A 1 150 ? 33.352 -14.710 -31.101 1.00 82.44 150 ASN A O 1
ATOM 1227 N N . CYS A 1 151 ? 32.200 -14.109 -32.919 1.00 77.50 151 CYS A N 1
ATOM 1228 C CA . CYS A 1 151 ? 31.060 -14.998 -32.620 1.00 77.50 151 CYS A CA 1
ATOM 1229 C C . CYS A 1 151 ? 31.221 -16.423 -33.178 1.00 77.50 151 CYS A C 1
ATOM 1231 O O . CYS A 1 151 ? 30.429 -17.292 -32.836 1.00 77.50 151 CYS A O 1
ATOM 1233 N N . ASN A 1 152 ? 32.238 -16.660 -34.014 1.00 72.19 152 ASN A N 1
ATOM 1234 C CA . ASN A 1 152 ? 32.517 -17.967 -34.618 1.00 72.19 152 ASN A CA 1
ATOM 1235 C C . ASN A 1 152 ? 33.460 -18.847 -33.786 1.00 72.19 152 ASN A C 1
ATOM 1237 O O . ASN A 1 152 ? 33.690 -19.991 -34.165 1.00 72.19 152 ASN A O 1
ATOM 1241 N N . ASP A 1 153 ? 34.030 -18.328 -32.698 1.00 79.75 153 ASP A N 1
ATOM 1242 C CA . ASP A 1 153 ? 34.841 -19.150 -31.807 1.00 79.75 153 ASP A CA 1
ATOM 1243 C C . ASP A 1 153 ? 33.896 -20.050 -31.005 1.00 79.75 153 ASP A C 1
ATOM 1245 O O . ASP A 1 153 ? 33.078 -19.546 -30.231 1.00 79.75 153 ASP A O 1
ATOM 1249 N N . ASP A 1 154 ? 34.019 -21.373 -31.161 1.00 69.75 154 ASP A N 1
ATOM 1250 C CA . ASP A 1 154 ? 33.181 -22.381 -30.484 1.00 69.75 154 ASP A CA 1
ATOM 1251 C C . ASP A 1 154 ? 33.093 -22.158 -28.959 1.00 69.75 154 ASP A C 1
ATOM 1253 O O . ASP A 1 154 ? 32.100 -22.498 -28.327 1.00 69.75 154 ASP A O 1
ATOM 1257 N N . ALA A 1 155 ? 34.089 -21.491 -28.365 1.00 69.81 155 ALA A N 1
ATOM 1258 C CA . ALA A 1 155 ? 34.120 -21.109 -26.953 1.00 69.81 155 ALA A CA 1
ATOM 1259 C C . ALA A 1 155 ? 33.076 -20.046 -26.534 1.00 69.81 155 ALA A C 1
ATOM 1261 O O . ALA A 1 155 ? 32.908 -19.799 -25.340 1.00 69.81 155 ALA A O 1
ATOM 1262 N N . ARG A 1 156 ? 32.414 -19.365 -27.479 1.00 68.94 156 ARG A N 1
ATOM 1263 C CA . ARG A 1 156 ? 31.415 -18.309 -27.213 1.00 68.94 156 ARG A CA 1
ATOM 1264 C C . ARG A 1 156 ? 30.044 -18.574 -27.820 1.00 68.94 156 ARG A C 1
ATOM 1266 O O . ARG A 1 156 ? 29.124 -17.806 -27.534 1.00 68.94 156 ARG A O 1
ATOM 1273 N N . ALA A 1 157 ? 29.884 -19.647 -28.591 1.00 68.81 157 ALA A N 1
ATOM 1274 C CA . ALA A 1 157 ? 28.579 -20.067 -29.098 1.00 68.81 157 ALA A CA 1
ATOM 1275 C C . ALA A 1 157 ? 27.569 -20.278 -27.950 1.00 68.81 157 ALA A C 1
ATOM 1277 O O . ALA A 1 157 ? 26.395 -19.952 -28.092 1.00 68.81 157 ALA A O 1
ATOM 1278 N N . ASP A 1 158 ? 28.050 -20.691 -26.774 1.00 79.44 158 ASP A N 1
ATOM 1279 C CA . ASP A 1 158 ? 27.236 -20.903 -25.572 1.00 79.44 158 ASP A CA 1
ATOM 1280 C C . ASP A 1 158 ? 26.731 -19.598 -24.921 1.00 79.44 158 ASP A C 1
ATOM 1282 O O . ASP A 1 158 ? 25.775 -19.621 -24.146 1.00 79.44 158 ASP A O 1
ATOM 1286 N N . MET A 1 159 ? 27.359 -18.445 -25.199 1.00 81.50 159 MET A N 1
ATOM 1287 C CA . MET A 1 159 ? 26.962 -17.158 -24.601 1.00 81.50 159 MET A CA 1
ATOM 1288 C C . MET A 1 159 ? 25.704 -16.563 -25.233 1.00 81.50 159 MET A C 1
ATOM 1290 O O . MET A 1 159 ? 25.045 -15.734 -24.600 1.00 81.50 159 MET A O 1
ATOM 1294 N N . TYR A 1 160 ? 25.374 -16.947 -26.467 1.00 81.38 160 TYR A N 1
ATOM 1295 C CA . TYR A 1 160 ? 24.246 -16.384 -27.199 1.00 81.38 160 TYR A CA 1
ATOM 1296 C C . TYR A 1 160 ? 23.286 -17.490 -27.625 1.00 81.38 160 TYR A C 1
ATOM 1298 O O . TYR A 1 160 ? 23.703 -18.478 -28.222 1.00 81.38 160 TYR A O 1
ATOM 1306 N N . PRO A 1 161 ? 21.978 -17.339 -27.374 1.00 86.88 161 PRO A N 1
ATOM 1307 C CA . PRO A 1 161 ? 21.025 -18.331 -27.832 1.00 86.88 161 PRO A CA 1
ATOM 1308 C C . PRO A 1 161 ? 20.966 -18.345 -29.366 1.00 86.88 161 PRO A C 1
ATOM 1310 O O . PRO A 1 161 ? 21.027 -17.294 -30.005 1.00 86.88 161 PRO A O 1
ATOM 1313 N N . ALA A 1 162 ? 20.788 -19.534 -29.951 1.00 86.81 162 ALA A N 1
ATOM 1314 C CA . ALA A 1 162 ? 20.886 -19.763 -31.397 1.00 86.81 162 ALA A CA 1
ATOM 1315 C C . ALA A 1 162 ? 20.014 -18.820 -32.251 1.00 86.81 162 ALA A C 1
ATOM 1317 O O . ALA A 1 162 ? 20.420 -18.424 -33.335 1.00 86.81 162 ALA A O 1
ATOM 1318 N N . TYR A 1 163 ? 18.850 -18.388 -31.751 1.00 88.38 163 TYR A N 1
ATOM 1319 C CA . TYR A 1 163 ? 17.953 -17.468 -32.466 1.00 88.38 163 TYR A CA 1
ATOM 1320 C C . TYR A 1 163 ? 18.480 -16.022 -32.588 1.00 88.38 163 TYR A C 1
ATOM 1322 O O . TYR A 1 163 ? 17.870 -15.202 -33.274 1.00 88.38 163 TYR A O 1
ATOM 1330 N N . ARG A 1 164 ? 19.577 -15.675 -31.900 1.00 89.19 164 ARG A N 1
ATOM 1331 C CA . ARG A 1 164 ? 20.238 -14.358 -31.976 1.00 89.19 164 ARG A CA 1
ATOM 1332 C C . ARG A 1 164 ? 21.484 -14.349 -32.859 1.00 89.19 164 ARG A C 1
ATOM 1334 O O . ARG A 1 164 ? 22.108 -13.295 -32.976 1.00 89.19 164 ARG A O 1
ATOM 1341 N N . LEU A 1 165 ? 21.840 -15.485 -33.454 1.00 90.25 165 LEU A N 1
ATOM 1342 C CA . LEU A 1 165 ? 23.008 -15.642 -34.314 1.00 90.25 165 LEU A CA 1
ATOM 1343 C C . LEU A 1 165 ? 22.559 -15.961 -35.745 1.00 90.25 165 LEU A C 1
ATOM 1345 O O . LEU A 1 165 ? 21.704 -16.816 -35.952 1.00 90.25 165 LEU A O 1
ATOM 1349 N N . ASP A 1 166 ? 23.158 -15.285 -36.723 1.00 90.62 166 ASP A N 1
ATOM 1350 C CA . ASP A 1 166 ? 22.990 -15.565 -38.152 1.00 90.62 166 ASP A CA 1
ATOM 1351 C C . ASP A 1 166 ? 24.369 -15.548 -38.827 1.00 90.62 166 ASP A C 1
ATOM 1353 O O . ASP A 1 166 ? 24.897 -14.508 -39.239 1.00 90.62 166 ASP A O 1
ATOM 1357 N N . GLY A 1 167 ? 25.026 -16.711 -38.829 1.00 88.62 167 GLY A N 1
ATOM 1358 C CA . GLY A 1 167 ? 26.406 -16.860 -39.284 1.00 88.62 167 GLY A CA 1
ATOM 1359 C C . GLY A 1 167 ? 27.373 -15.987 -38.478 1.00 88.62 167 GLY A C 1
ATOM 1360 O O . GLY A 1 167 ? 27.627 -16.250 -37.310 1.00 88.62 167 GLY A O 1
ATOM 1361 N N . ARG A 1 168 ? 27.917 -14.937 -39.109 1.00 87.44 168 ARG A N 1
ATOM 1362 C CA . ARG A 1 168 ? 28.832 -13.972 -38.462 1.00 87.44 168 ARG A CA 1
ATOM 1363 C C . ARG A 1 168 ? 28.122 -12.758 -37.866 1.00 87.44 168 ARG A C 1
ATOM 1365 O O . ARG A 1 168 ? 28.794 -11.837 -37.407 1.00 87.44 168 ARG A O 1
ATOM 1372 N N . ASN A 1 169 ? 26.796 -12.708 -37.909 1.00 92.56 169 ASN A N 1
ATOM 1373 C CA . ASN A 1 169 ? 26.027 -11.589 -37.386 1.00 92.56 169 ASN A CA 1
ATOM 1374 C C . ASN A 1 169 ? 25.382 -11.968 -36.053 1.00 92.56 169 ASN A C 1
ATOM 1376 O O . ASN A 1 169 ? 24.900 -13.086 -35.877 1.00 92.56 169 ASN A O 1
ATOM 1380 N N . ALA A 1 170 ? 25.351 -11.016 -35.126 1.00 92.00 170 ALA A N 1
ATOM 1381 C CA . ALA A 1 170 ? 24.617 -11.121 -33.876 1.00 92.00 170 ALA A CA 1
ATOM 1382 C C . ALA A 1 170 ? 23.535 -10.041 -33.829 1.00 92.00 170 ALA A C 1
ATOM 1384 O O . ALA A 1 170 ? 23.760 -8.900 -34.243 1.00 92.00 170 ALA A O 1
ATOM 1385 N N . ARG A 1 171 ? 22.355 -10.401 -33.324 1.00 91.44 171 ARG A N 1
ATOM 1386 C CA . ARG A 1 171 ? 21.232 -9.475 -33.164 1.00 91.44 171 ARG A CA 1
ATOM 1387 C C . ARG A 1 171 ? 21.431 -8.652 -31.889 1.00 91.44 171 ARG A C 1
ATOM 1389 O O . ARG A 1 171 ? 21.368 -9.209 -30.791 1.00 91.44 171 ARG A O 1
ATOM 1396 N N . ARG A 1 172 ? 21.679 -7.344 -32.021 1.00 89.50 172 ARG A N 1
ATOM 1397 C CA . ARG A 1 172 ? 21.754 -6.409 -30.882 1.00 89.50 172 ARG A CA 1
ATOM 1398 C C . ARG A 1 172 ? 20.478 -5.586 -30.779 1.00 89.50 172 ARG A C 1
ATOM 1400 O O . ARG A 1 172 ? 19.862 -5.286 -31.795 1.00 89.50 172 ARG A O 1
ATOM 1407 N N . ASN A 1 173 ? 20.125 -5.195 -29.562 1.00 89.00 173 ASN A N 1
ATOM 1408 C CA . ASN A 1 173 ? 19.039 -4.252 -29.308 1.00 89.00 173 ASN A CA 1
ATOM 1409 C C . ASN A 1 173 ? 19.532 -2.828 -29.605 1.00 89.00 173 ASN A C 1
ATOM 1411 O O . ASN A 1 173 ? 20.596 -2.451 -29.112 1.00 89.00 173 ASN A O 1
ATOM 1415 N N . VAL A 1 174 ? 18.779 -2.064 -30.397 1.00 88.44 174 VAL A N 1
ATOM 1416 C CA . VAL A 1 174 ? 19.158 -0.704 -30.843 1.00 88.44 174 VAL A CA 1
ATOM 1417 C C . VAL A 1 174 ? 18.474 0.384 -30.019 1.00 88.44 174 VAL A C 1
ATOM 1419 O O . VAL A 1 174 ? 18.746 1.565 -30.213 1.00 88.44 174 VAL A O 1
ATOM 1422 N N . CYS A 1 175 ? 17.609 0.017 -29.067 1.00 85.00 175 CYS A N 1
ATOM 1423 C CA . CYS A 1 175 ? 16.941 1.005 -28.228 1.00 85.00 175 CYS A CA 1
ATOM 1424 C C . CYS A 1 175 ? 17.966 1.810 -27.446 1.00 85.00 175 CYS A C 1
ATOM 1426 O O . CYS A 1 175 ? 18.610 1.322 -26.513 1.00 85.00 175 CYS A O 1
ATOM 1428 N N . ASN A 1 176 ? 18.103 3.059 -27.865 1.00 79.44 176 ASN A N 1
ATOM 1429 C CA . ASN A 1 176 ? 19.078 3.950 -27.305 1.00 79.44 176 ASN A CA 1
ATOM 1430 C C . ASN A 1 176 ? 18.480 4.558 -26.034 1.00 79.44 176 ASN A C 1
ATOM 1432 O O . ASN A 1 176 ? 17.560 5.374 -26.089 1.00 79.44 176 ASN A O 1
ATOM 1436 N N . PHE A 1 177 ? 18.978 4.119 -24.877 1.00 77.75 177 PHE A N 1
ATOM 1437 C CA . PHE A 1 177 ? 18.614 4.676 -23.571 1.00 77.75 177 PHE A CA 1
ATOM 1438 C C . PHE A 1 177 ? 19.407 5.953 -23.259 1.00 77.75 177 PHE A C 1
ATOM 1440 O O . PHE A 1 177 ? 19.617 6.278 -22.092 1.00 77.75 177 PHE A O 1
ATOM 1447 N N . ASP A 1 178 ? 19.854 6.676 -24.287 1.00 80.94 178 ASP A N 1
ATOM 1448 C CA . ASP A 1 178 ? 20.595 7.931 -24.137 1.00 80.94 178 ASP A CA 1
ATOM 1449 C C . ASP A 1 178 ? 19.787 8.971 -23.344 1.00 80.94 178 ASP A C 1
ATOM 1451 O O . ASP A 1 178 ? 20.347 9.712 -22.536 1.00 80.94 178 ASP A O 1
ATOM 1455 N N . ASP A 1 179 ? 18.456 8.921 -23.446 1.00 84.69 179 ASP A N 1
ATOM 1456 C CA . ASP A 1 179 ? 17.520 9.683 -22.616 1.00 84.69 179 ASP A CA 1
ATOM 1457 C C . ASP A 1 179 ? 17.323 9.065 -21.216 1.00 84.69 179 ASP A C 1
ATOM 1459 O O . ASP A 1 179 ? 16.224 9.089 -20.666 1.00 84.69 179 ASP A O 1
ATOM 1463 N N . TRP A 1 180 ? 18.376 8.521 -20.593 1.00 85.69 180 TRP A N 1
ATOM 1464 C CA . TRP A 1 180 ? 18.328 7.860 -19.275 1.00 85.69 180 TRP A CA 1
ATOM 1465 C C . TRP A 1 180 ? 17.722 8.739 -18.171 1.00 85.69 180 TRP A C 1
ATOM 1467 O O . TRP A 1 180 ? 17.176 8.228 -17.187 1.00 85.69 180 TRP A O 1
ATOM 1477 N N . LEU A 1 181 ? 17.799 10.062 -18.338 1.00 90.88 181 LEU A N 1
ATOM 1478 C CA . LEU A 1 181 ? 17.317 11.042 -17.375 1.00 90.88 181 LEU A CA 1
ATOM 1479 C C . LEU A 1 181 ? 15.808 10.919 -17.139 1.00 90.88 181 LEU A C 1
ATOM 1481 O O . LEU A 1 181 ? 15.373 10.993 -15.994 1.00 90.88 181 LEU A O 1
ATOM 1485 N N . ILE A 1 182 ? 15.007 10.707 -18.188 1.00 88.62 182 ILE A N 1
ATOM 1486 C CA . ILE A 1 182 ? 13.542 10.639 -18.076 1.00 88.62 182 ILE A CA 1
ATOM 1487 C C . ILE A 1 182 ? 13.097 9.398 -17.277 1.00 88.62 182 ILE A C 1
ATOM 1489 O O . ILE A 1 182 ? 12.492 9.574 -16.214 1.00 88.62 182 ILE A O 1
ATOM 1493 N N . PRO A 1 183 ? 13.391 8.151 -17.701 1.00 91.25 183 PRO A N 1
ATOM 1494 C CA . PRO A 1 183 ? 12.992 6.959 -16.964 1.00 91.25 183 PRO A CA 1
ATOM 1495 C C . PRO A 1 183 ? 13.661 6.889 -15.589 1.00 91.25 183 PRO A C 1
ATOM 1497 O O . PRO A 1 183 ? 13.021 6.467 -14.625 1.00 91.25 183 PRO A O 1
ATOM 1500 N N . GLY A 1 184 ? 14.906 7.367 -15.471 1.00 92.50 184 GLY A N 1
ATOM 1501 C CA . GLY A 1 184 ? 15.610 7.469 -14.198 1.00 92.50 184 GLY A CA 1
ATOM 1502 C C . GLY A 1 184 ? 14.888 8.388 -13.215 1.00 92.50 184 GLY A C 1
ATOM 1503 O O . GLY A 1 184 ? 14.595 7.973 -12.096 1.00 92.50 184 GLY A O 1
ATOM 1504 N N . LEU A 1 185 ? 14.540 9.610 -13.631 1.00 94.38 185 LEU A N 1
ATOM 1505 C CA . LEU A 1 185 ? 13.868 10.588 -12.775 1.00 94.38 185 LEU A CA 1
ATOM 1506 C C . LEU A 1 185 ? 12.494 10.093 -12.309 1.00 94.38 185 LEU A C 1
ATOM 1508 O O . LEU A 1 185 ? 12.189 10.203 -11.123 1.00 94.38 185 LEU A O 1
ATOM 1512 N N . TRP A 1 186 ? 11.688 9.507 -13.202 1.00 94.25 186 TRP A N 1
ATOM 1513 C CA . TRP A 1 186 ? 10.393 8.916 -12.830 1.00 94.25 186 TRP A CA 1
ATOM 1514 C C . TRP A 1 186 ? 10.553 7.722 -11.885 1.00 94.25 186 TRP A C 1
ATOM 1516 O O . TRP A 1 186 ? 9.809 7.607 -10.909 1.00 94.25 186 TRP A O 1
ATOM 1526 N N . GLY A 1 187 ? 11.558 6.873 -12.121 1.00 93.62 187 GLY A N 1
ATOM 1527 C CA . GLY A 1 187 ? 11.933 5.788 -11.217 1.00 93.62 187 GLY A CA 1
ATOM 1528 C C . GLY A 1 187 ? 12.270 6.303 -9.817 1.00 93.62 187 GLY A C 1
ATOM 1529 O O . GLY A 1 187 ? 11.661 5.877 -8.836 1.00 93.62 187 GLY A O 1
ATOM 1530 N N . TYR A 1 188 ? 13.164 7.285 -9.709 1.00 95.94 188 TYR A N 1
ATOM 1531 C CA . TYR A 1 188 ? 13.516 7.896 -8.425 1.00 95.94 188 TYR A CA 1
ATOM 1532 C C . TYR A 1 188 ? 12.328 8.586 -7.751 1.00 95.94 188 TYR A C 1
ATOM 1534 O O . TYR A 1 188 ? 12.126 8.409 -6.550 1.00 95.94 188 TYR A O 1
ATOM 1542 N N . ALA A 1 189 ? 11.514 9.329 -8.504 1.00 95.81 189 ALA A N 1
ATOM 1543 C CA . ALA A 1 189 ? 10.312 9.972 -7.980 1.00 95.81 189 ALA A CA 1
ATOM 1544 C C . ALA A 1 189 ? 9.334 8.944 -7.388 1.00 95.81 189 ALA A C 1
ATOM 1546 O O . ALA A 1 189 ? 8.819 9.150 -6.289 1.00 95.81 189 ALA A O 1
ATOM 1547 N N . SER A 1 190 ? 9.133 7.811 -8.070 1.00 96.00 190 SER A N 1
ATOM 1548 C CA . SER A 1 190 ? 8.293 6.711 -7.581 1.00 96.00 190 SER A CA 1
ATOM 1549 C C . SER A 1 190 ? 8.852 6.072 -6.306 1.00 96.00 190 SER A C 1
ATOM 1551 O O . SER A 1 190 ? 8.110 5.856 -5.350 1.00 96.00 190 SER A O 1
ATOM 1553 N N . ALA A 1 191 ? 10.170 5.858 -6.236 1.00 96.56 191 ALA A N 1
ATOM 1554 C CA . ALA A 1 191 ? 10.829 5.293 -5.063 1.00 96.56 191 ALA A CA 1
ATOM 1555 C C . ALA A 1 191 ? 10.716 6.225 -3.847 1.00 96.56 191 ALA A C 1
ATOM 1557 O O . ALA A 1 191 ? 10.403 5.774 -2.745 1.00 96.56 191 ALA A O 1
ATOM 1558 N N . ILE A 1 192 ? 10.910 7.533 -4.050 1.00 96.94 192 ILE A N 1
ATOM 1559 C CA . ILE A 1 192 ? 10.737 8.548 -3.004 1.00 96.94 192 ILE A CA 1
ATOM 1560 C C . ILE A 1 192 ? 9.277 8.600 -2.547 1.00 96.94 192 ILE A C 1
ATOM 1562 O O . ILE A 1 192 ? 9.022 8.629 -1.344 1.00 96.94 192 ILE A O 1
ATOM 1566 N N . LEU A 1 193 ? 8.316 8.574 -3.476 1.00 96.06 193 LEU A N 1
ATOM 1567 C CA . LEU A 1 193 ? 6.892 8.550 -3.146 1.00 96.06 193 LEU A CA 1
ATOM 1568 C C . LEU A 1 193 ? 6.540 7.323 -2.293 1.00 96.06 193 LEU A C 1
ATOM 1570 O O . LEU A 1 193 ? 5.875 7.469 -1.268 1.00 96.06 193 LEU A O 1
ATOM 1574 N N . LEU A 1 194 ? 7.020 6.135 -2.674 1.00 96.38 194 LEU A N 1
ATOM 1575 C CA . LEU A 1 194 ? 6.805 4.906 -1.910 1.00 96.38 194 LEU A CA 1
ATOM 1576 C C . LEU A 1 194 ? 7.438 4.997 -0.516 1.00 96.38 194 LEU A C 1
ATOM 1578 O O . LEU A 1 194 ? 6.766 4.696 0.470 1.00 96.38 194 LEU A O 1
ATOM 1582 N N . LEU A 1 195 ? 8.673 5.493 -0.409 1.00 97.81 195 LEU A N 1
ATOM 1583 C CA . LEU A 1 195 ? 9.351 5.684 0.875 1.00 97.81 195 LEU A CA 1
ATOM 1584 C C . LEU A 1 195 ? 8.585 6.654 1.788 1.00 97.81 195 LEU A C 1
ATOM 1586 O O . LEU A 1 195 ? 8.342 6.347 2.955 1.00 97.81 195 LEU A O 1
ATOM 1590 N N . LEU A 1 196 ? 8.166 7.808 1.261 1.00 97.56 196 LEU A N 1
ATOM 1591 C CA . LEU A 1 196 ? 7.384 8.792 2.011 1.00 97.56 196 LEU A CA 1
ATOM 1592 C C . LEU A 1 196 ? 6.028 8.222 2.432 1.00 97.56 196 LEU A C 1
ATOM 1594 O O . LEU A 1 196 ? 5.632 8.386 3.585 1.00 97.56 196 LEU A O 1
ATOM 1598 N N . SER A 1 197 ? 5.339 7.516 1.532 1.00 96.50 197 SER A N 1
ATOM 1599 C CA . SER A 1 197 ? 4.057 6.873 1.833 1.00 96.50 197 SER A CA 1
ATOM 1600 C C . SER A 1 197 ? 4.188 5.826 2.939 1.00 96.50 197 SER A C 1
ATOM 1602 O O . SER A 1 197 ? 3.361 5.801 3.844 1.00 96.50 197 SER A O 1
ATOM 1604 N N . TYR A 1 198 ? 5.271 5.042 2.940 1.00 96.94 198 TYR A N 1
ATOM 1605 C CA . TYR A 1 198 ? 5.573 4.069 3.986 1.00 96.94 198 TYR A CA 1
ATOM 1606 C C . TYR A 1 198 ? 5.816 4.744 5.341 1.00 96.94 198 TYR A C 1
ATOM 1608 O O . TYR A 1 198 ? 5.240 4.338 6.347 1.00 96.94 198 TYR A O 1
ATOM 1616 N N . VAL A 1 199 ? 6.607 5.823 5.382 1.00 98.00 199 VAL A N 1
ATOM 1617 C CA . VAL A 1 199 ? 6.835 6.578 6.626 1.00 98.00 199 VAL A CA 1
ATOM 1618 C C . VAL A 1 199 ? 5.526 7.171 7.154 1.00 98.00 199 VAL A C 1
ATOM 1620 O O . VAL A 1 199 ? 5.220 7.026 8.339 1.00 98.00 199 VAL A O 1
ATOM 1623 N N . ILE A 1 200 ? 4.727 7.798 6.285 1.00 96.69 200 ILE A N 1
ATOM 1624 C CA . ILE A 1 200 ? 3.408 8.341 6.642 1.00 96.69 200 ILE A CA 1
ATOM 1625 C C . ILE A 1 200 ? 2.500 7.226 7.165 1.00 96.69 200 ILE A C 1
ATOM 1627 O O . ILE A 1 200 ? 1.844 7.409 8.188 1.00 96.69 200 ILE A O 1
ATOM 1631 N N . PHE A 1 201 ? 2.499 6.069 6.507 1.00 96.81 201 PHE A N 1
ATOM 1632 C CA . PHE A 1 201 ? 1.732 4.900 6.910 1.00 96.81 201 PHE A CA 1
ATOM 1633 C C . PHE A 1 201 ? 2.126 4.406 8.302 1.00 96.81 201 PHE 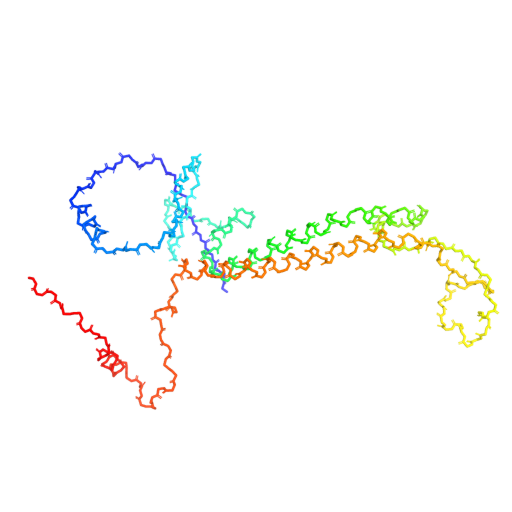A C 1
ATOM 1635 O O . PHE A 1 201 ? 1.248 4.227 9.137 1.00 96.81 201 PHE A O 1
ATOM 1642 N N . CYS A 1 202 ? 3.420 4.271 8.605 1.00 96.69 202 CYS A N 1
ATOM 1643 C CA . CYS A 1 202 ? 3.876 3.876 9.939 1.00 96.69 202 CYS A CA 1
ATOM 1644 C C . CYS A 1 202 ? 3.451 4.877 11.023 1.00 96.69 202 CYS A C 1
ATOM 1646 O O . CYS A 1 202 ? 3.029 4.479 12.109 1.00 96.69 202 CYS A O 1
ATOM 1648 N N . LEU A 1 203 ? 3.552 6.181 10.745 1.00 96.62 203 LEU A N 1
ATOM 1649 C CA . LEU A 1 203 ? 3.117 7.222 11.682 1.00 96.62 203 LEU A CA 1
ATOM 1650 C C . LEU A 1 203 ? 1.599 7.207 11.884 1.00 96.62 203 LEU A C 1
ATOM 1652 O O . LEU A 1 203 ? 1.123 7.384 13.005 1.00 96.62 203 LEU A O 1
ATOM 1656 N N . TRP A 1 204 ? 0.846 6.993 10.808 1.00 96.00 204 TRP A N 1
ATOM 1657 C CA . TRP A 1 204 ? -0.605 6.887 10.844 1.00 96.00 204 TRP A CA 1
ATOM 1658 C C . TRP A 1 204 ? -1.057 5.623 11.588 1.00 96.00 204 TRP A C 1
ATOM 1660 O O . TRP A 1 204 ? -1.922 5.717 12.453 1.00 96.00 204 TRP A O 1
ATOM 1670 N N . GLN A 1 205 ? -0.414 4.478 11.351 1.00 94.88 205 GLN A N 1
ATOM 1671 C CA . GLN A 1 205 ? -0.723 3.208 12.009 1.00 94.88 205 GLN A CA 1
ATOM 1672 C C . GLN A 1 205 ? -0.517 3.288 13.524 1.00 94.88 205 GLN A C 1
ATOM 1674 O O . GLN A 1 205 ? -1.381 2.839 14.266 1.00 94.88 205 GLN A O 1
ATOM 1679 N N . ARG A 1 206 ? 0.561 3.936 13.991 1.00 95.62 206 ARG A N 1
ATOM 1680 C CA . ARG A 1 206 ? 0.781 4.175 15.431 1.00 95.62 206 ARG A CA 1
ATOM 1681 C C . ARG A 1 206 ? -0.325 5.012 16.069 1.00 95.62 206 ARG A C 1
ATOM 1683 O O . ARG A 1 206 ? -0.677 4.790 17.217 1.00 95.62 206 ARG A O 1
ATOM 1690 N N . ARG A 1 207 ? -0.857 6.000 15.345 1.00 94.88 207 ARG A N 1
ATOM 1691 C CA . ARG A 1 207 ? -1.974 6.817 15.845 1.00 94.88 207 ARG A CA 1
ATOM 1692 C C . ARG A 1 207 ? -3.281 6.033 15.856 1.00 94.88 207 ARG A C 1
ATOM 1694 O O . ARG A 1 207 ? -4.019 6.128 16.826 1.00 94.88 207 ARG A O 1
ATOM 1701 N N . ALA A 1 208 ? -3.537 5.268 14.798 1.00 91.56 208 ALA A N 1
ATOM 1702 C CA . ALA A 1 208 ? -4.723 4.430 14.690 1.00 91.56 208 ALA A CA 1
ATOM 1703 C C . ALA A 1 208 ? -4.747 3.333 15.766 1.00 91.56 208 ALA A C 1
ATOM 1705 O O . ALA A 1 208 ? -5.804 3.039 16.300 1.00 91.56 208 ALA A O 1
ATOM 1706 N N . GLU A 1 209 ? -3.589 2.766 16.113 1.00 91.81 209 GLU A N 1
ATOM 1707 C CA . GLU A 1 209 ? -3.453 1.792 17.200 1.00 91.81 209 GLU A CA 1
ATOM 1708 C C . GLU A 1 209 ? -3.908 2.372 18.543 1.00 91.81 209 GLU A C 1
ATOM 1710 O O . GLU A 1 209 ? -4.738 1.762 19.203 1.00 91.81 209 GLU A O 1
ATOM 1715 N N . ILE A 1 210 ? -3.449 3.579 18.893 1.00 91.06 210 ILE A N 1
ATOM 1716 C CA . ILE A 1 210 ? -3.847 4.256 20.139 1.00 91.06 210 ILE A CA 1
ATOM 1717 C C . ILE A 1 210 ? -5.358 4.521 20.156 1.00 91.06 210 ILE A C 1
ATOM 1719 O O . ILE A 1 210 ? -6.022 4.229 21.141 1.00 91.06 210 ILE A O 1
ATOM 1723 N N . GLU A 1 211 ? -5.914 5.037 19.056 1.00 90.56 211 GLU A N 1
ATOM 1724 C CA . GLU A 1 211 ? -7.354 5.315 18.962 1.00 90.56 211 GLU A CA 1
ATOM 1725 C C . GLU A 1 211 ? -8.192 4.033 19.088 1.00 90.56 211 GLU A C 1
ATOM 1727 O O . GLU A 1 211 ? -9.235 4.031 19.734 1.00 90.56 211 GLU A O 1
ATOM 1732 N N . PHE A 1 212 ? -7.743 2.924 18.494 1.00 86.38 212 PHE A N 1
ATOM 1733 C CA . PHE A 1 212 ? -8.493 1.668 18.536 1.00 86.38 212 PHE A CA 1
ATOM 1734 C C . PHE A 1 212 ? -8.401 0.951 19.881 1.00 86.38 212 PHE A C 1
ATOM 1736 O O . PHE A 1 212 ? -9.356 0.265 20.244 1.00 86.38 212 PHE A O 1
ATOM 1743 N N . ASP A 1 213 ? -7.282 1.097 20.589 1.00 84.38 213 ASP A N 1
ATOM 1744 C CA . ASP A 1 213 ? -7.106 0.578 21.946 1.00 84.38 213 ASP A CA 1
ATOM 1745 C C . ASP A 1 213 ? -8.005 1.338 22.937 1.00 84.38 213 ASP A C 1
ATOM 1747 O O . ASP A 1 213 ? -8.690 0.733 23.754 1.00 84.38 213 ASP A O 1
ATOM 1751 N N . GLU A 1 214 ? -8.113 2.665 22.793 1.00 87.50 214 GLU A N 1
ATOM 1752 C CA . GLU A 1 214 ? -8.999 3.490 23.628 1.00 87.50 214 GLU A CA 1
ATOM 1753 C C . GLU A 1 214 ? -10.499 3.255 23.347 1.00 87.50 214 GLU A C 1
ATOM 1755 O O . GLU A 1 214 ? -11.320 3.338 24.264 1.00 87.50 214 GLU A O 1
ATOM 1760 N N . ASP A 1 215 ? -10.872 2.955 22.098 1.00 83.31 215 ASP A N 1
ATOM 1761 C CA . ASP A 1 215 ? -12.266 2.733 21.682 1.00 83.31 215 ASP A CA 1
ATOM 1762 C C . ASP A 1 215 ? -12.855 1.400 22.189 1.00 83.31 215 ASP A C 1
ATOM 1764 O O . ASP A 1 215 ? -14.080 1.252 22.265 1.00 83.31 215 ASP A O 1
ATOM 1768 N N . VAL A 1 216 ? -12.018 0.402 22.491 1.00 81.62 216 VAL A N 1
ATOM 1769 C CA . VAL A 1 216 ? -12.468 -0.960 22.807 1.00 81.62 216 VAL A CA 1
ATOM 1770 C C . VAL A 1 216 ? -12.006 -1.358 24.200 1.00 81.62 216 VAL A C 1
ATOM 1772 O O . VAL A 1 216 ? -10.888 -1.814 24.386 1.00 81.62 216 VAL A O 1
ATOM 1775 N N . GLN A 1 217 ? -12.916 -1.296 25.174 1.00 78.94 217 GLN A N 1
ATOM 1776 C CA . GLN A 1 217 ? -12.694 -1.944 26.467 1.00 78.94 217 GLN A CA 1
ATOM 1777 C C . GLN A 1 217 ? -12.678 -3.459 26.277 1.00 78.94 217 GLN A C 1
ATOM 1779 O O . GLN A 1 217 ? -13.711 -4.089 26.020 1.00 78.94 217 GLN A O 1
ATOM 1784 N N . THR A 1 218 ? -11.503 -4.059 26.397 1.00 78.50 218 THR A N 1
ATOM 1785 C CA . THR A 1 218 ? -11.338 -5.504 26.322 1.00 78.50 218 THR A CA 1
ATOM 1786 C C . THR A 1 218 ? -11.363 -6.105 27.721 1.00 78.50 218 THR A C 1
ATOM 1788 O O . THR A 1 218 ? -10.964 -5.492 28.708 1.00 78.50 218 THR A O 1
ATOM 1791 N N . SER A 1 219 ? -11.800 -7.360 27.846 1.00 79.38 219 SER A N 1
ATOM 1792 C CA . SER A 1 219 ? -11.696 -8.071 29.129 1.00 79.38 219 SER A CA 1
ATOM 1793 C C . SER A 1 219 ? -10.244 -8.214 29.601 1.00 79.38 219 SER A C 1
ATOM 1795 O O . SER A 1 219 ? -10.015 -8.428 30.788 1.00 79.38 219 SER A O 1
ATOM 1797 N N . SER A 1 220 ? -9.271 -8.104 28.686 1.00 82.12 220 SER A N 1
ATOM 1798 C CA . SER A 1 220 ? -7.843 -8.092 29.006 1.00 82.12 220 SER A CA 1
ATOM 1799 C C . SER A 1 220 ? -7.459 -6.930 29.916 1.00 82.12 220 SER A C 1
ATOM 1801 O O . SER A 1 220 ? -6.670 -7.153 30.832 1.00 82.12 220 SER A O 1
ATOM 1803 N N . ASP A 1 221 ? -8.069 -5.756 29.729 1.00 84.50 221 ASP A N 1
ATOM 1804 C CA . ASP A 1 221 ? -7.769 -4.532 30.491 1.00 84.50 221 ASP A CA 1
ATOM 1805 C C . ASP A 1 221 ? -8.133 -4.666 31.974 1.00 84.50 221 ASP A C 1
ATOM 1807 O O . ASP A 1 221 ? -7.569 -3.999 32.840 1.00 84.50 221 ASP A O 1
ATOM 1811 N N . TYR A 1 222 ? -9.047 -5.589 32.276 1.00 86.25 222 TYR A N 1
ATOM 1812 C CA . TYR A 1 222 ? -9.502 -5.916 33.625 1.00 86.25 222 TYR A CA 1
ATOM 1813 C C . TYR A 1 222 ? -8.993 -7.278 34.113 1.00 86.25 222 TYR A C 1
ATOM 1815 O O . TYR A 1 222 ? -9.432 -7.769 35.154 1.00 86.25 222 TYR A O 1
ATOM 1823 N N . SER A 1 223 ? -8.084 -7.915 33.371 1.00 90.50 223 SER A N 1
ATOM 1824 C CA . SER A 1 223 ? -7.543 -9.230 33.708 1.00 90.50 223 SER A CA 1
ATOM 1825 C C . SER A 1 223 ? -6.098 -9.132 34.185 1.00 90.50 223 SER A C 1
ATOM 1827 O O . SER A 1 223 ? -5.288 -8.385 33.643 1.00 90.50 223 SER A O 1
ATOM 1829 N N . VAL A 1 224 ? -5.749 -9.931 35.191 1.00 89.06 224 VAL A N 1
ATOM 1830 C CA . VAL A 1 224 ? -4.375 -10.045 35.685 1.00 89.06 224 VAL A CA 1
ATOM 1831 C C . VAL A 1 224 ? -3.928 -11.488 35.522 1.00 89.06 224 VAL A C 1
ATOM 1833 O O . VAL A 1 224 ? -4.575 -12.411 36.018 1.00 89.06 224 VAL A O 1
ATOM 1836 N N . LYS A 1 225 ? -2.803 -11.695 34.833 1.00 94.00 225 LYS A N 1
ATOM 1837 C CA . LYS A 1 225 ? -2.170 -13.010 34.719 1.00 94.00 225 LYS A CA 1
ATOM 1838 C C . LYS A 1 225 ? -1.113 -13.160 35.805 1.00 94.00 225 LYS A C 1
ATOM 1840 O O . LYS A 1 225 ? -0.060 -12.533 35.736 1.00 94.00 225 LYS A O 1
ATOM 1845 N N . VAL A 1 226 ? -1.366 -14.034 36.773 1.00 93.50 226 VAL A N 1
ATOM 1846 C CA . VAL A 1 226 ? -0.367 -14.380 37.789 1.00 93.50 226 VAL A CA 1
ATOM 1847 C C . VAL A 1 226 ? 0.578 -15.433 37.217 1.00 93.50 226 VAL A C 1
ATOM 1849 O O . VAL A 1 226 ? 0.179 -16.565 36.942 1.00 93.50 226 VAL A O 1
ATOM 1852 N N . THR A 1 227 ? 1.836 -15.057 36.991 1.00 95.50 227 THR A N 1
ATOM 1853 C CA . THR A 1 227 ? 2.894 -15.994 36.603 1.00 95.50 227 THR A CA 1
ATOM 1854 C C . THR A 1 227 ? 3.585 -16.523 37.857 1.00 95.50 227 THR A C 1
ATOM 1856 O O . THR A 1 227 ? 3.862 -15.765 38.780 1.00 95.50 227 THR A O 1
ATOM 1859 N N . ASN A 1 228 ? 3.860 -17.832 37.890 1.00 95.12 228 ASN A N 1
ATOM 1860 C CA . ASN A 1 228 ? 4.484 -18.521 39.027 1.00 95.12 228 ASN A CA 1
ATOM 1861 C C . ASN A 1 228 ? 3.659 -18.491 40.337 1.00 95.12 228 ASN A C 1
ATOM 1863 O O . ASN A 1 228 ? 4.134 -17.982 41.355 1.00 95.12 228 ASN A O 1
ATOM 1867 N N . PRO A 1 229 ? 2.426 -19.033 40.339 1.00 95.00 229 PRO A N 1
ATOM 1868 C CA . PRO A 1 229 ? 1.701 -19.231 41.585 1.00 95.00 229 PRO A CA 1
ATOM 1869 C C . PRO A 1 229 ? 2.418 -20.275 42.471 1.00 95.00 229 PRO A C 1
ATOM 1871 O O . PRO A 1 229 ? 3.085 -21.173 41.944 1.00 95.00 229 PRO A O 1
ATOM 1874 N N . PRO A 1 230 ? 2.274 -20.200 43.806 1.00 94.12 230 PRO A N 1
ATOM 1875 C CA . PRO A 1 230 ? 2.665 -21.282 44.708 1.00 94.12 230 PRO A CA 1
ATOM 1876 C C . PRO A 1 230 ? 2.063 -22.624 44.265 1.00 94.12 230 PRO A C 1
ATOM 1878 O O . PRO A 1 230 ? 0.975 -22.664 43.688 1.00 94.12 230 PRO A O 1
ATOM 1881 N N . ARG A 1 231 ? 2.762 -23.738 44.520 1.00 94.38 231 ARG A N 1
ATOM 1882 C CA . ARG A 1 231 ? 2.335 -25.072 44.045 1.00 94.38 231 ARG A CA 1
ATOM 1883 C C . ARG A 1 231 ? 0.974 -25.513 44.597 1.00 94.38 231 ARG A C 1
ATOM 1885 O O . ARG A 1 231 ? 0.332 -26.369 44.000 1.00 94.38 231 ARG A O 1
ATOM 1892 N N . ASP A 1 232 ? 0.570 -24.956 45.727 1.00 94.50 232 ASP A N 1
ATOM 1893 C CA . ASP A 1 232 ? -0.661 -25.224 46.463 1.00 94.50 232 ASP A CA 1
ATOM 1894 C C . ASP A 1 232 ? -1.803 -24.247 46.145 1.00 94.50 232 ASP A C 1
ATOM 1896 O O . ASP A 1 232 ? -2.937 -24.503 46.547 1.00 94.50 232 ASP A O 1
ATOM 1900 N N . ALA A 1 233 ? -1.557 -23.192 45.358 1.00 90.69 233 ALA A N 1
ATOM 1901 C CA . ALA A 1 233 ? -2.514 -22.120 45.074 1.00 90.69 233 ALA A CA 1
ATOM 1902 C C . ALA A 1 233 ? -3.609 -22.523 44.060 1.00 90.69 233 ALA A C 1
ATOM 1904 O O . ALA A 1 233 ? -3.757 -21.931 42.987 1.00 90.69 233 ALA A O 1
ATOM 1905 N N . THR A 1 234 ? -4.376 -23.552 44.412 1.00 94.06 234 THR A N 1
ATOM 1906 C CA . THR A 1 234 ? -5.489 -24.122 43.635 1.00 94.06 234 THR A CA 1
ATOM 1907 C C . THR A 1 234 ? -6.864 -23.718 44.173 1.00 94.06 234 THR A C 1
ATOM 1909 O O . THR A 1 234 ? -7.843 -23.810 43.435 1.00 94.06 234 THR A O 1
ATOM 1912 N N . ASP A 1 235 ? -6.949 -23.236 45.419 1.00 96.31 235 ASP A N 1
ATOM 1913 C CA . ASP A 1 235 ? -8.206 -22.809 46.042 1.00 96.31 235 ASP A CA 1
ATOM 1914 C C . ASP A 1 235 ? -8.605 -21.386 45.590 1.00 96.31 235 ASP A C 1
ATOM 1916 O O . ASP A 1 235 ? -7.902 -20.417 45.906 1.00 96.31 235 ASP A O 1
ATOM 1920 N N . PRO A 1 236 ? -9.737 -21.203 44.882 1.00 95.31 236 PRO A N 1
ATOM 1921 C CA . PRO A 1 236 ? -10.204 -19.875 44.481 1.00 95.31 236 PRO A CA 1
ATOM 1922 C C . PRO A 1 236 ? -10.522 -18.964 45.679 1.00 95.31 236 PRO A C 1
ATOM 1924 O O . PRO A 1 236 ? -10.382 -17.742 45.574 1.00 95.31 236 PRO A O 1
ATOM 1927 N N . GLU A 1 237 ? -10.917 -19.522 46.828 1.00 96.56 237 GLU A N 1
ATOM 1928 C CA . GLU A 1 237 ? -11.235 -18.739 48.026 1.00 96.56 237 GLU A CA 1
ATOM 1929 C C . GLU A 1 237 ? -9.991 -18.177 48.718 1.00 96.56 237 GLU A C 1
ATOM 1931 O O . GLU A 1 237 ? -10.039 -17.101 49.325 1.00 96.56 237 GLU A O 1
ATOM 1936 N N . GLU A 1 238 ? -8.858 -18.872 48.625 1.00 94.94 238 GLU A N 1
ATOM 1937 C CA . GLU A 1 238 ? -7.562 -18.352 49.052 1.00 94.94 238 GLU A CA 1
ATOM 1938 C C . GLU A 1 238 ? -7.144 -17.153 48.193 1.00 94.94 238 GLU A C 1
ATOM 1940 O O . GLU A 1 238 ? -6.835 -16.091 48.741 1.00 94.94 238 GLU A O 1
ATOM 1945 N N . TRP A 1 239 ? -7.236 -17.274 46.863 1.00 94.00 239 TRP A N 1
ATOM 1946 C CA . TRP A 1 239 ? -6.957 -16.175 45.931 1.00 94.00 239 TRP A CA 1
ATOM 1947 C C . TRP A 1 239 ? -7.845 -14.960 46.186 1.00 94.00 239 TRP A C 1
ATOM 1949 O O . TRP A 1 239 ? -7.349 -13.834 46.260 1.00 94.00 239 TRP A O 1
ATOM 1959 N N . ARG A 1 240 ? -9.151 -15.178 46.387 1.00 93.50 240 ARG A N 1
ATOM 1960 C CA . ARG A 1 240 ? -10.097 -14.109 46.724 1.00 93.50 240 ARG A CA 1
ATOM 1961 C C . ARG A 1 240 ? -9.689 -13.399 48.012 1.00 93.50 240 ARG A C 1
ATOM 1963 O O . ARG A 1 240 ? -9.577 -12.174 48.026 1.00 93.50 240 ARG A O 1
ATOM 1970 N N . ARG A 1 241 ? -9.421 -14.154 49.086 1.00 94.69 241 ARG A N 1
ATOM 1971 C CA . ARG A 1 241 ? -8.990 -13.602 50.382 1.00 94.69 241 ARG A CA 1
ATOM 1972 C C . ARG A 1 241 ? -7.648 -12.882 50.299 1.00 94.69 241 ARG A C 1
ATOM 1974 O O . ARG A 1 241 ? -7.470 -11.893 51.004 1.00 94.69 241 ARG A O 1
ATOM 1981 N N . PHE A 1 242 ? -6.713 -13.367 49.487 1.00 93.50 242 PHE A N 1
ATOM 1982 C CA . PHE A 1 242 ? -5.422 -12.725 49.256 1.00 93.50 242 PHE A CA 1
ATOM 1983 C C . PHE A 1 242 ? -5.598 -11.380 48.544 1.00 93.50 242 PHE A C 1
ATOM 1985 O O . PHE A 1 242 ? -5.172 -10.354 49.072 1.00 93.50 242 PHE A O 1
ATOM 1992 N N . MET A 1 243 ? -6.296 -11.362 47.404 1.00 93.19 243 MET A N 1
ATOM 1993 C CA . MET A 1 243 ? -6.493 -10.150 46.599 1.00 93.19 243 MET A CA 1
ATOM 1994 C C . MET A 1 243 ? -7.294 -9.080 47.346 1.00 93.19 243 MET A C 1
ATOM 1996 O O . MET A 1 243 ? -6.968 -7.897 47.281 1.00 93.19 243 MET A O 1
ATOM 2000 N N . HIS A 1 244 ? -8.286 -9.488 48.139 1.00 92.81 244 HIS A N 1
ATOM 2001 C CA . HIS A 1 244 ? -9.128 -8.571 48.907 1.00 92.81 244 HIS A CA 1
ATOM 2002 C C . HIS A 1 244 ? -8.363 -7.770 49.978 1.00 92.81 244 HIS A C 1
ATOM 2004 O O . HIS A 1 244 ? -8.836 -6.721 50.401 1.00 92.81 244 HIS A O 1
ATOM 2010 N N . ARG A 1 245 ? -7.170 -8.214 50.405 1.00 94.25 245 ARG A N 1
ATOM 2011 C CA . ARG A 1 245 ? -6.319 -7.450 51.342 1.00 94.25 245 ARG A CA 1
ATOM 2012 C C . ARG A 1 245 ? -5.675 -6.221 50.699 1.00 94.25 245 ARG A C 1
ATOM 2014 O O . ARG A 1 245 ? -5.289 -5.308 51.420 1.00 94.25 245 ARG A O 1
ATOM 2021 N N . PHE A 1 246 ? -5.538 -6.209 49.374 1.00 91.56 246 PHE A N 1
ATOM 2022 C CA . PHE A 1 246 ? -4.888 -5.127 48.629 1.00 91.56 246 PHE A CA 1
ATOM 2023 C C . PHE A 1 246 ? -5.880 -4.129 48.035 1.00 91.56 246 PHE A C 1
ATOM 2025 O O . PHE A 1 246 ? -5.476 -3.039 47.639 1.00 91.56 246 PHE A O 1
ATOM 2032 N N . VAL A 1 247 ? -7.167 -4.478 47.983 1.00 89.69 247 VAL A N 1
ATOM 2033 C CA . VAL A 1 247 ? -8.224 -3.562 47.553 1.00 89.69 247 VAL A CA 1
ATOM 2034 C C . VAL A 1 247 ? -8.599 -2.688 48.752 1.00 89.69 247 VAL A C 1
ATOM 2036 O O . VAL A 1 247 ? -9.093 -3.224 49.749 1.00 89.69 247 VAL A O 1
ATOM 2039 N N . PRO A 1 248 ? -8.381 -1.359 48.707 1.00 85.38 248 PRO A N 1
ATOM 2040 C CA . PRO A 1 248 ? -8.856 -0.474 49.757 1.00 85.38 248 PRO A CA 1
ATOM 2041 C C . PRO A 1 248 ? -10.364 -0.655 49.874 1.00 85.38 248 PRO A C 1
ATOM 2043 O O . PRO A 1 248 ? -11.096 -0.457 48.904 1.00 85.38 248 PRO A O 1
ATOM 2046 N N . GLN A 1 249 ? -10.834 -1.053 51.053 1.00 81.25 249 GLN A N 1
ATOM 2047 C CA . GLN A 1 249 ? -12.260 -1.042 51.332 1.00 81.25 249 GLN A CA 1
ATOM 2048 C C . GLN A 1 249 ? -12.701 0.411 51.209 1.00 81.25 249 GLN A C 1
ATOM 2050 O O . GLN A 1 249 ? -12.316 1.244 52.036 1.00 81.25 249 GLN A O 1
ATOM 2055 N N . ALA A 1 250 ? -13.452 0.730 50.151 1.00 75.00 250 ALA A N 1
ATOM 2056 C CA . ALA A 1 250 ? -14.167 1.989 50.085 1.00 75.00 250 ALA A CA 1
ATOM 2057 C C . ALA A 1 250 ? -14.978 2.050 51.378 1.00 75.00 250 ALA A C 1
ATOM 2059 O O . ALA A 1 250 ? -15.839 1.198 51.600 1.00 75.00 250 ALA A O 1
ATOM 2060 N N . LYS A 1 251 ? -14.609 2.963 52.286 1.00 68.38 251 LYS A N 1
ATOM 2061 C CA . LYS A 1 251 ? -15.346 3.179 53.527 1.00 68.38 251 LYS A CA 1
ATOM 2062 C C . LYS A 1 251 ? -16.755 3.523 53.085 1.00 68.38 251 LYS A C 1
ATOM 2064 O O . LYS A 1 251 ? -16.973 4.625 52.590 1.00 68.38 251 LYS A O 1
ATOM 2069 N N . GLY A 1 252 ? -17.655 2.547 53.165 1.00 65.81 252 GLY A N 1
ATOM 2070 C CA . GLY A 1 252 ? -19.051 2.746 52.837 1.00 65.81 252 GLY A CA 1
ATOM 2071 C C . GLY A 1 252 ? -19.503 3.975 53.601 1.00 65.81 252 GLY A C 1
ATOM 2072 O O . GLY A 1 252 ? -19.319 4.035 54.820 1.00 65.81 252 GLY A O 1
ATOM 2073 N N . GLY A 1 253 ? -19.990 4.977 52.873 1.00 57.00 253 GLY A N 1
ATOM 2074 C CA . GLY A 1 253 ? -20.680 6.095 53.482 1.00 57.00 253 GLY A CA 1
ATOM 2075 C C . GLY A 1 253 ? -21.838 5.516 54.278 1.00 57.00 253 GLY A C 1
ATOM 2076 O O . GLY A 1 253 ? -22.838 5.101 53.701 1.00 57.00 253 GLY A O 1
ATOM 2077 N N . GLN A 1 254 ? -21.662 5.414 55.593 1.00 50.59 254 GLN A N 1
ATOM 2078 C CA . GLN A 1 254 ? -22.772 5.347 56.526 1.00 50.59 254 GLN A CA 1
ATOM 2079 C C . GLN A 1 254 ? -23.388 6.746 56.516 1.00 50.59 254 GLN A C 1
ATOM 2081 O O . GLN A 1 254 ? -22.949 7.622 57.259 1.00 50.59 254 GLN A O 1
ATOM 2086 N N . GLY A 1 255 ? -24.293 6.962 55.562 1.00 51.81 255 GLY A N 1
ATOM 2087 C CA . GLY A 1 255 ? -25.313 8.005 55.614 1.00 51.81 255 GLY A CA 1
ATOM 2088 C C . GLY A 1 255 ? -26.567 7.426 56.239 1.00 51.81 255 GLY A C 1
ATOM 2089 O O . GLY A 1 255 ? -26.926 6.293 55.843 1.00 51.81 255 GLY A O 1
#